Protein AF-K5WEG3-F1 (afdb_monomer)

Foldseek 3Di:
DDPQPPPPPPPCALVNLLCCLPPPQDLDDDLVPLVSLLVLLVSLLVSLLRDPPVPDDPVSVVSSLQSLLVSLLSLLDLPRPQPPPPDPDDPDDDDPPSRDAVLVSLVSCLVCLVVCLVSPLQSSLSSLVSNLSSLLSNSGGDDNLSSQQSSLNSLLCSCPVRHQDHPDPPPPSRPPDDDCVRQPVSSVNVPSNHHDDDPPPPPPPDDDD

Organism: Phanerochaete carnosa (strain HHB-10118-sp) (NCBI:txid650164)

Radius of gyration: 18.38 Å; Cα contacts (8 Å, |Δi|>4): 212; chains: 1; bounding box: 44×45×71 Å

Secondary structure (DSSP, 8-state):
-----HHHHS---HHHHHHHHHHTS-SS--TT-HHHHHHHHHHHHHHHHHS-TTTS-HHHHHHHHHHHHHHHHHHT-TTSPPTTTT----S-S-----S--HHHHHHHHHTTHHHHHHHHHHHHHHHHHHHHHHHHTT---S-HHHHHHHHHHHHHHHHHTS-S--SSTT-TTTT----HHHH-TT-TT-GGGPPP-------------

Solvent-accessible surface area (backbone atoms only — not comparable to full-atom values): 12627 Å² total; per-residue (Å²): 135,83,79,73,50,64,70,78,80,41,92,63,44,47,67,54,37,50,49,39,62,71,74,70,45,74,96,72,84,59,85,83,38,60,67,64,38,54,52,47,47,49,44,49,30,53,24,64,60,65,43,60,74,89,76,48,58,66,70,58,54,50,52,54,49,54,50,43,29,55,42,29,43,54,57,42,42,81,88,50,75,67,77,65,84,83,59,96,70,76,95,71,85,80,92,75,77,82,62,83,38,46,30,57,38,44,44,36,48,41,80,40,38,70,65,40,42,78,77,40,36,73,60,47,52,51,30,51,53,22,45,49,47,12,47,26,68,59,55,62,53,60,59,63,53,59,36,44,36,32,49,49,50,44,49,35,47,56,23,71,76,73,37,86,72,68,95,49,87,86,48,75,48,55,84,52,80,78,51,51,86,79,22,37,91,45,42,80,63,34,74,91,68,51,57,63,78,7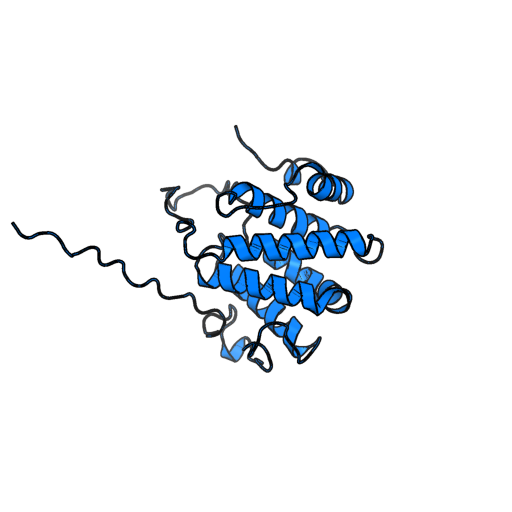4,75,77,72,85,83,82,83,83,89,86,132

Sequence (209 aa):
MCVSSVLEQGRTTPADCELLLANYIPSEFTHADQEPVEMFIATATVWLYRCDMRAASREILVDVLERMVRAADILSVESAAPADTAAGISQGGNRVEVRAGHEQWIQQLYFKDATLMEQYGALFRRLLHALEKAYKLDKLRGYQDGIRYHLHHALETSHNEYGSTCEVDGCPWIGHVKSSDDEGYWYDKCDLLSKSIRPASAADAHTEE

Mean predicted aligned error: 9.6 Å

pLDDT: mean 79.75, std 18.42, range [29.16, 97.31]

Nearest PDB structures (foldseek):
  6u1s-assembly1_A  TM=3.564E-01  e=1.211E+00  synthetic construct
  6xte-assembly1_A  TM=3.632E-01  e=3.795E+00  Homo sapiens
  6vfk-assembly1_B  TM=2.352E-01  e=1.152E+00  synthetic construct

Structure (mmCIF, N/CA/C/O backbone):
data_AF-K5WEG3-F1
#
_entry.id   AF-K5WEG3-F1
#
loop_
_atom_site.group_PDB
_atom_site.id
_atom_site.type_symbol
_atom_site.label_atom_id
_atom_site.label_alt_id
_atom_site.label_comp_id
_atom_site.label_asym_id
_atom_site.label_entity_id
_atom_site.label_seq_id
_atom_site.pdbx_PDB_ins_code
_atom_site.Cartn_x
_atom_site.Cartn_y
_atom_site.Cartn_z
_atom_site.occupancy
_atom_site.B_iso_or_equiv
_atom_site.auth_seq_id
_atom_site.auth_comp_id
_atom_site.auth_asym_id
_atom_site.auth_atom_id
_atom_site.pdbx_PDB_model_num
ATOM 1 N N . MET A 1 1 ? -11.267 24.835 -10.417 1.00 32.41 1 MET A N 1
ATOM 2 C CA . MET A 1 1 ? -11.306 25.035 -8.954 1.00 32.41 1 MET A CA 1
ATOM 3 C C . MET A 1 1 ? -10.256 24.114 -8.367 1.00 32.41 1 MET A C 1
ATOM 5 O O . MET A 1 1 ? -10.297 22.929 -8.657 1.00 32.41 1 MET A O 1
ATOM 9 N N . CYS A 1 2 ? -9.253 24.674 -7.691 1.00 29.16 2 CYS A N 1
ATOM 10 C CA . CYS A 1 2 ? -8.119 23.929 -7.151 1.00 29.16 2 CYS A CA 1
ATOM 11 C C . CYS A 1 2 ? -8.550 23.112 -5.935 1.00 29.16 2 CYS A C 1
ATOM 13 O O . CYS A 1 2 ? -8.888 23.695 -4.907 1.00 29.16 2 CYS A O 1
ATOM 15 N N . VAL A 1 3 ? -8.444 21.788 -6.013 1.00 40.25 3 VAL A N 1
ATOM 16 C CA . VAL A 1 3 ? -8.370 20.926 -4.828 1.00 40.25 3 VAL A CA 1
ATOM 17 C C . VAL A 1 3 ? -6.920 20.962 -4.334 1.00 40.25 3 VAL A C 1
ATOM 19 O O . VAL A 1 3 ? -6.211 19.963 -4.315 1.00 40.25 3 VAL A O 1
ATOM 22 N N . SER A 1 4 ? -6.426 22.155 -3.984 1.00 37.94 4 SER A N 1
ATOM 23 C CA . SER A 1 4 ? -5.247 22.244 -3.125 1.00 37.94 4 SER A CA 1
ATOM 24 C C . SER A 1 4 ? -5.685 21.744 -1.759 1.00 37.94 4 SER A C 1
ATOM 26 O O . SER A 1 4 ? -6.243 22.496 -0.969 1.00 37.94 4 SER A O 1
ATOM 28 N N . SER A 1 5 ? -5.498 20.444 -1.546 1.00 48.50 5 SER A N 1
ATOM 29 C CA . SER A 1 5 ? -5.069 19.859 -0.283 1.00 48.50 5 SER A CA 1
ATOM 30 C C . SER A 1 5 ? -5.541 20.609 0.971 1.00 48.50 5 SER A C 1
ATOM 32 O O . SER A 1 5 ? -4.770 21.274 1.666 1.00 48.50 5 SER A O 1
ATOM 34 N N . VAL A 1 6 ? -6.822 20.438 1.314 1.00 46.44 6 VAL A N 1
ATOM 35 C CA . VAL A 1 6 ? -7.315 20.708 2.679 1.00 46.44 6 VAL A CA 1
ATOM 36 C C . VAL A 1 6 ? -6.451 19.953 3.709 1.00 46.44 6 VAL A C 1
ATOM 38 O O . VAL A 1 6 ? -6.250 20.430 4.824 1.00 46.44 6 VAL A O 1
ATOM 41 N N . LEU A 1 7 ? -5.855 18.829 3.290 1.00 49.84 7 LEU A N 1
ATOM 42 C CA . LEU A 1 7 ? -4.969 17.977 4.078 1.00 49.84 7 LEU A CA 1
ATOM 43 C C . LEU A 1 7 ? -3.642 18.646 4.496 1.00 49.84 7 LEU A C 1
ATOM 45 O O . LEU A 1 7 ? -3.137 18.326 5.574 1.00 49.84 7 LEU A O 1
ATOM 49 N N . GLU A 1 8 ? -3.094 19.578 3.705 1.00 46.47 8 GLU A N 1
ATOM 50 C CA . GLU A 1 8 ? -1.796 20.224 3.989 1.00 46.47 8 GLU A CA 1
ATOM 51 C C . GLU A 1 8 ? -1.901 21.651 4.542 1.00 46.47 8 GLU A C 1
ATOM 53 O O . GLU A 1 8 ? -0.987 22.095 5.237 1.00 46.47 8 GLU A O 1
ATOM 58 N N . GLN A 1 9 ? -2.996 22.375 4.280 1.00 47.25 9 GLN A N 1
ATOM 59 C CA . GLN A 1 9 ? -3.163 23.765 4.746 1.00 47.25 9 GLN A CA 1
ATOM 60 C C . GLN A 1 9 ? -4.043 23.900 6.001 1.00 47.25 9 GLN A C 1
ATOM 62 O O . GLN A 1 9 ? -3.974 24.917 6.694 1.00 47.25 9 GLN A O 1
ATOM 67 N N . GLY A 1 10 ? -4.821 22.869 6.345 1.00 54.19 10 GLY A N 1
ATOM 68 C CA . GLY A 1 10 ? -5.528 22.749 7.620 1.00 54.19 10 GLY A CA 1
ATOM 69 C C . GLY A 1 10 ? -4.826 21.759 8.548 1.00 54.19 10 GLY A C 1
ATOM 70 O O . GLY A 1 10 ? -4.185 20.814 8.092 1.00 54.19 10 GLY A O 1
ATOM 71 N N . ARG A 1 11 ? -4.950 21.938 9.870 1.00 65.00 11 ARG A N 1
ATOM 72 C CA . ARG A 1 11 ? -4.539 20.933 10.869 1.00 65.00 11 ARG A CA 1
ATOM 73 C C . ARG A 1 11 ? -5.438 19.694 10.764 1.00 65.00 11 ARG A C 1
ATOM 75 O O . ARG A 1 11 ? -6.262 19.470 11.640 1.00 65.00 11 ARG A O 1
ATOM 82 N N . THR A 1 12 ? -5.296 18.917 9.697 1.00 75.06 12 THR A N 1
ATOM 83 C CA . THR A 1 12 ? -6.078 17.698 9.502 1.00 75.06 12 THR A CA 1
ATOM 84 C C . THR A 1 12 ? -5.597 16.658 10.505 1.00 75.06 12 THR A C 1
ATOM 86 O O . THR A 1 12 ? -4.467 16.162 10.433 1.00 75.06 12 THR A O 1
ATOM 89 N N . THR A 1 13 ? -6.431 16.381 11.493 1.00 84.88 13 THR A N 1
ATOM 90 C CA . THR A 1 13 ? -6.175 15.394 12.537 1.00 84.88 13 THR A CA 1
ATOM 91 C C . THR A 1 13 ? -6.438 13.976 12.010 1.00 84.88 13 THR A C 1
ATOM 93 O O . THR A 1 13 ? -7.069 13.807 10.962 1.00 84.88 13 THR A O 1
ATOM 96 N N . PRO A 1 14 ? -5.983 12.924 12.714 1.00 83.06 14 PRO A N 1
ATOM 97 C CA . PRO A 1 14 ? -6.384 11.555 12.392 1.00 83.06 14 PRO A CA 1
ATOM 98 C C . PRO A 1 14 ? -7.909 11.378 12.357 1.00 83.06 14 PRO A C 1
ATOM 100 O O . PRO A 1 14 ? -8.414 10.710 11.464 1.00 83.06 14 PRO A O 1
ATOM 103 N N . ALA A 1 15 ? -8.645 12.034 13.260 1.00 85.06 15 ALA A N 1
ATOM 104 C CA . ALA A 1 15 ? -10.106 11.970 13.291 1.00 85.06 15 ALA A CA 1
ATOM 105 C C . ALA A 1 15 ? -10.748 12.584 12.035 1.00 85.06 15 ALA A C 1
ATOM 107 O O . ALA A 1 15 ? -11.717 12.041 11.512 1.00 85.06 15 ALA A O 1
ATOM 108 N N . ASP A 1 16 ? -10.180 13.674 11.506 1.00 84.94 16 ASP A N 1
ATOM 109 C CA . ASP A 1 16 ? -10.657 14.274 10.254 1.00 84.94 16 ASP A CA 1
ATOM 110 C C . ASP A 1 16 ? -10.443 13.323 9.068 1.00 84.94 16 ASP A C 1
ATOM 112 O O . ASP A 1 16 ? -11.322 13.172 8.221 1.00 84.94 16 ASP A O 1
ATOM 116 N N . CYS A 1 17 ? -9.294 12.638 9.022 1.00 84.88 17 CYS A N 1
ATOM 117 C CA . CYS A 1 17 ? -9.016 11.654 7.974 1.00 84.88 17 CYS A CA 1
ATOM 118 C C . CYS A 1 17 ? -9.961 10.450 8.077 1.00 84.88 17 CYS A C 1
ATOM 120 O O . CYS A 1 17 ? -10.501 10.012 7.066 1.00 84.88 17 CYS A O 1
ATOM 122 N N . GLU A 1 18 ? -10.202 9.946 9.287 1.00 85.62 18 GLU A N 1
ATOM 123 C CA . GLU A 1 18 ? -11.153 8.858 9.534 1.00 85.62 18 GLU A CA 1
ATOM 124 C C . GLU A 1 18 ? -12.566 9.232 9.068 1.00 85.62 18 GLU A C 1
ATOM 126 O O . GLU A 1 18 ? -13.220 8.459 8.370 1.00 85.62 18 GLU A O 1
ATOM 131 N N . LEU A 1 19 ? -13.009 10.459 9.364 1.00 86.25 19 LEU A N 1
ATOM 132 C CA . LEU A 1 19 ? -14.310 10.962 8.929 1.00 86.25 19 LEU A CA 1
ATOM 133 C C . LEU A 1 19 ? -14.416 11.050 7.399 1.00 86.25 19 LEU A C 1
ATOM 135 O O . LEU A 1 19 ? -15.464 10.698 6.851 1.00 86.25 19 LEU A O 1
ATOM 139 N N . LEU A 1 20 ? -13.347 11.472 6.712 1.00 85.06 20 LEU A N 1
ATOM 140 C CA . LEU A 1 20 ? -13.278 11.482 5.246 1.00 85.06 20 LEU A CA 1
ATOM 141 C C . LEU A 1 20 ? -13.346 10.063 4.664 1.00 85.06 20 LEU A C 1
ATOM 143 O O . LEU A 1 20 ? -14.124 9.821 3.738 1.00 85.06 20 LEU A O 1
ATOM 147 N N . LEU A 1 21 ? -12.577 9.126 5.226 1.00 87.00 21 LEU A N 1
ATOM 148 C CA . LEU A 1 21 ? -12.556 7.720 4.806 1.00 87.00 21 LEU A CA 1
ATOM 149 C C . LEU A 1 21 ? -13.923 7.050 4.989 1.00 87.00 21 LEU A C 1
ATOM 151 O O . LEU A 1 21 ? -14.346 6.281 4.123 1.00 87.00 21 LEU A O 1
ATOM 155 N N . ALA A 1 22 ? -14.618 7.353 6.085 1.00 84.25 22 ALA A N 1
ATOM 156 C CA . ALA A 1 22 ? -15.906 6.752 6.411 1.00 84.25 22 ALA A CA 1
ATOM 157 C C . ALA A 1 22 ? -17.084 7.362 5.633 1.00 84.25 22 ALA A C 1
ATOM 159 O O . ALA A 1 22 ? -17.972 6.629 5.209 1.00 84.25 22 ALA A O 1
ATOM 160 N N . ASN A 1 23 ? -17.116 8.690 5.458 1.00 80.25 23 ASN A N 1
ATOM 161 C CA . ASN A 1 23 ? -18.339 9.385 5.026 1.00 80.25 23 ASN A CA 1
ATOM 162 C C . ASN A 1 23 ? -18.246 10.057 3.658 1.00 80.25 23 ASN A C 1
ATOM 164 O O . ASN A 1 23 ? -19.279 10.339 3.054 1.00 80.25 23 ASN A O 1
ATOM 168 N N . TYR A 1 24 ? -17.040 10.388 3.197 1.00 75.06 24 TYR A N 1
ATOM 169 C CA . TYR A 1 24 ? -16.874 11.217 2.004 1.00 75.06 24 TYR A CA 1
ATOM 170 C C . TYR A 1 24 ? -16.394 10.417 0.799 1.00 75.06 24 TYR A C 1
ATOM 172 O O . TYR A 1 24 ? -16.804 10.679 -0.330 1.00 75.06 24 TYR A O 1
ATOM 180 N N . ILE A 1 25 ? -15.528 9.436 1.035 1.00 78.38 25 ILE A N 1
ATOM 181 C CA . ILE A 1 25 ? -14.925 8.663 -0.041 1.00 78.38 25 ILE A CA 1
ATOM 182 C C . ILE A 1 25 ? -15.774 7.413 -0.300 1.00 78.38 25 ILE A C 1
ATOM 184 O O . ILE A 1 25 ? -16.064 6.693 0.662 1.00 78.38 25 ILE A O 1
ATOM 188 N N . PRO A 1 26 ? -16.165 7.132 -1.562 1.00 77.12 26 PRO A N 1
ATOM 189 C CA . PRO A 1 26 ? -17.004 5.988 -1.899 1.00 77.12 26 PRO A CA 1
ATOM 190 C C . PRO A 1 26 ? -16.506 4.672 -1.289 1.00 77.12 26 PRO A C 1
ATOM 192 O O . PRO A 1 26 ? -15.301 4.418 -1.182 1.00 77.12 26 PRO A O 1
ATOM 195 N N . SER A 1 27 ? -17.446 3.822 -0.878 1.00 76.25 27 SER A N 1
ATOM 196 C CA . SER A 1 27 ? -17.151 2.461 -0.412 1.00 76.25 27 SER A CA 1
ATOM 197 C C . SER A 1 27 ? -16.736 1.536 -1.558 1.00 76.25 27 SER A C 1
ATOM 199 O O . SER A 1 27 ? -16.003 0.570 -1.342 1.00 76.25 27 SER A O 1
ATOM 201 N N . GLU A 1 28 ? -17.191 1.850 -2.771 1.00 81.81 28 GLU A N 1
ATOM 202 C CA . GLU A 1 28 ? -16.935 1.107 -3.999 1.00 81.81 28 GLU A CA 1
ATOM 203 C C . GLU A 1 28 ? -16.274 2.016 -5.033 1.00 81.81 28 GLU A C 1
ATOM 205 O O . GLU A 1 28 ? -16.664 3.171 -5.206 1.00 81.81 28 GLU A O 1
ATOM 210 N N . PHE A 1 29 ? -15.273 1.472 -5.718 1.00 81.25 29 PHE A N 1
ATOM 211 C CA . PHE A 1 29 ? -14.543 2.142 -6.783 1.00 81.25 29 PHE A CA 1
ATOM 212 C C . PHE A 1 29 ? -14.762 1.377 -8.086 1.00 81.25 29 PHE A C 1
ATOM 214 O O . PHE A 1 29 ? -14.737 0.144 -8.107 1.00 81.25 29 PHE A O 1
ATOM 221 N N . THR A 1 30 ? -14.936 2.104 -9.180 1.00 79.81 30 THR A N 1
ATOM 222 C CA . THR A 1 30 ? -14.959 1.566 -10.539 1.00 79.81 30 THR A CA 1
ATOM 223 C C . THR A 1 30 ? -13.662 1.914 -11.270 1.00 79.81 30 THR A C 1
ATOM 225 O O . THR A 1 30 ? -12.891 2.774 -10.846 1.00 79.81 30 THR A O 1
ATOM 228 N N . HIS A 1 31 ? -13.414 1.283 -12.420 1.00 69.94 31 HIS A N 1
ATOM 229 C CA . HIS A 1 31 ? -12.231 1.577 -13.241 1.00 69.94 31 HIS A CA 1
ATOM 230 C C . HIS A 1 31 ? -12.187 3.015 -13.796 1.00 69.94 31 HIS A C 1
ATOM 232 O O . HIS A 1 31 ? -11.142 3.437 -14.286 1.00 69.94 31 HIS A O 1
ATOM 238 N N . ALA A 1 32 ? -13.293 3.767 -13.733 1.00 68.25 32 ALA A N 1
ATOM 239 C CA . ALA A 1 32 ? -13.346 5.169 -14.145 1.00 68.25 32 ALA A CA 1
ATOM 240 C C . ALA A 1 32 ? -12.919 6.149 -13.029 1.00 68.25 32 ALA A C 1
ATOM 242 O O . ALA A 1 32 ? -12.693 7.327 -13.304 1.00 68.25 32 ALA A O 1
ATOM 243 N N . ASP A 1 33 ? -12.763 5.675 -11.789 1.00 76.12 33 ASP A N 1
ATOM 244 C CA . ASP A 1 33 ? -12.630 6.514 -10.594 1.00 76.12 33 ASP A CA 1
ATOM 245 C C . ASP A 1 33 ? -11.170 6.786 -10.197 1.00 76.12 33 ASP A C 1
ATOM 247 O O . ASP A 1 33 ? -10.808 6.666 -9.028 1.00 76.12 33 ASP A O 1
ATOM 251 N N . GLN A 1 34 ? -10.307 7.174 -11.144 1.00 81.62 34 GLN A N 1
ATOM 252 C CA . GLN A 1 34 ? -8.879 7.380 -10.849 1.00 81.62 34 GLN A CA 1
ATOM 253 C C . GLN A 1 34 ? -8.639 8.431 -9.748 1.00 81.62 34 GLN A C 1
ATOM 255 O O . GLN A 1 34 ? -7.899 8.170 -8.806 1.00 81.62 34 GLN A O 1
ATOM 260 N N . GLU A 1 35 ? -9.258 9.611 -9.838 1.00 83.38 35 GLU A N 1
ATOM 261 C CA . GLU A 1 35 ? -9.075 10.679 -8.842 1.00 83.38 35 GLU A CA 1
ATOM 262 C C . GLU A 1 35 ? -9.636 10.299 -7.454 1.00 83.38 35 GLU A C 1
ATOM 264 O O . GLU A 1 35 ? -8.906 10.447 -6.471 1.00 83.38 35 GLU A O 1
ATOM 269 N N . PRO A 1 36 ? -10.859 9.740 -7.326 1.00 85.38 36 PRO A N 1
ATOM 270 C CA . PRO A 1 36 ? -11.344 9.207 -6.051 1.00 85.38 36 PRO A CA 1
ATOM 271 C C . PRO A 1 36 ? -10.456 8.109 -5.451 1.00 85.38 36 PRO A C 1
ATOM 273 O O . PRO A 1 36 ? -10.251 8.100 -4.237 1.00 85.38 36 PRO A O 1
ATOM 276 N N . VAL A 1 3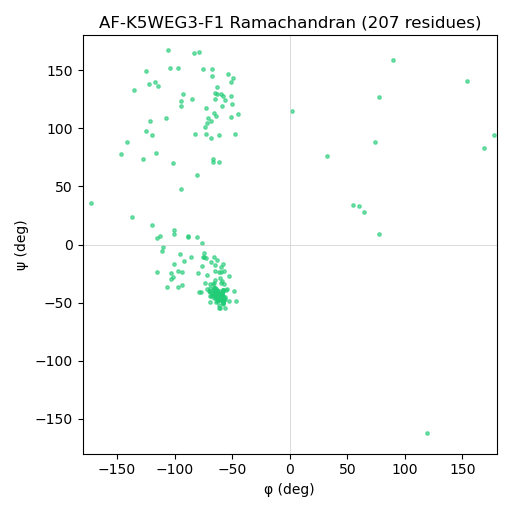7 ? -9.912 7.209 -6.277 1.00 88.31 37 VAL A N 1
ATOM 277 C CA . VAL A 1 37 ? -8.981 6.149 -5.850 1.00 88.31 37 VAL A CA 1
ATOM 278 C C . VAL A 1 37 ? -7.677 6.743 -5.316 1.00 88.31 37 VAL A C 1
ATOM 280 O O . VAL A 1 37 ? -7.247 6.393 -4.215 1.00 88.31 37 VAL A O 1
ATOM 283 N N . GLU A 1 38 ? -7.065 7.669 -6.057 1.00 88.94 38 GLU A N 1
ATOM 284 C CA . GLU A 1 38 ? -5.831 8.352 -5.646 1.00 88.94 38 GLU A CA 1
ATOM 285 C C . GLU A 1 38 ? -6.052 9.147 -4.344 1.00 88.94 38 GLU A C 1
ATOM 287 O O . GLU A 1 38 ? -5.259 9.047 -3.405 1.00 88.94 38 GLU A O 1
ATOM 292 N N . MET A 1 39 ? -7.174 9.867 -4.233 1.00 87.56 39 MET A N 1
ATOM 293 C CA . MET A 1 39 ? -7.546 10.602 -3.020 1.00 87.56 39 MET A CA 1
ATOM 294 C C . MET A 1 39 ? -7.789 9.668 -1.827 1.00 87.56 39 MET A C 1
ATOM 296 O O . MET A 1 39 ? -7.397 10.000 -0.703 1.00 87.56 39 MET A O 1
ATOM 300 N N . PHE A 1 40 ? -8.405 8.502 -2.053 1.00 91.19 40 PHE A N 1
ATOM 301 C CA . PHE A 1 40 ? -8.605 7.495 -1.014 1.00 91.19 40 PHE A CA 1
ATOM 302 C C . PHE A 1 40 ? -7.286 6.991 -0.455 1.00 91.19 40 PHE A C 1
ATOM 304 O O . PHE A 1 40 ? -7.070 7.073 0.754 1.00 91.19 40 PHE A O 1
ATOM 311 N N . ILE A 1 41 ? -6.404 6.506 -1.331 1.00 91.75 41 ILE A N 1
ATOM 312 C CA . ILE A 1 41 ? -5.113 5.951 -0.923 1.00 91.75 41 ILE A CA 1
ATOM 313 C C . ILE A 1 41 ? -4.309 7.023 -0.187 1.00 91.75 41 ILE A C 1
ATOM 315 O O . ILE A 1 41 ? -3.846 6.756 0.918 1.00 91.75 41 ILE A O 1
ATOM 319 N N . ALA A 1 42 ? -4.237 8.248 -0.718 1.00 90.44 42 ALA A N 1
ATOM 320 C CA . ALA A 1 42 ? -3.540 9.356 -0.063 1.00 90.44 42 ALA A CA 1
ATOM 321 C C . ALA A 1 42 ? -4.084 9.657 1.345 1.00 90.44 42 ALA A C 1
ATOM 323 O O . ALA A 1 42 ? -3.322 9.834 2.297 1.00 90.44 42 ALA A O 1
ATOM 324 N N . THR A 1 43 ? -5.410 9.710 1.496 1.00 90.38 43 THR A N 1
ATOM 325 C CA . THR A 1 43 ? -6.047 9.982 2.795 1.00 90.38 43 THR A CA 1
ATOM 326 C C . THR A 1 43 ? -5.797 8.835 3.774 1.00 90.38 43 THR A C 1
ATOM 328 O O . THR A 1 43 ? -5.482 9.071 4.942 1.00 90.38 43 THR A O 1
ATOM 331 N N . ALA A 1 44 ? -5.886 7.593 3.294 1.00 92.94 44 ALA A N 1
ATOM 332 C CA . ALA A 1 44 ? -5.668 6.398 4.093 1.00 92.94 44 ALA A CA 1
ATOM 333 C C . ALA A 1 44 ? -4.213 6.273 4.562 1.00 92.94 44 ALA A C 1
ATOM 335 O O . ALA A 1 44 ? -3.988 6.002 5.741 1.00 92.94 44 ALA A O 1
ATOM 336 N N . THR A 1 45 ? -3.219 6.536 3.705 1.00 92.56 45 THR A N 1
ATOM 337 C CA . THR A 1 45 ? -1.806 6.491 4.121 1.00 92.56 45 THR A CA 1
ATOM 338 C C . THR A 1 45 ? -1.478 7.577 5.140 1.00 92.56 45 THR A C 1
ATOM 340 O O . THR A 1 45 ? -0.789 7.302 6.123 1.00 92.56 45 THR A O 1
ATOM 343 N N . VAL A 1 46 ? -2.029 8.787 4.980 1.00 90.38 46 VAL A N 1
ATOM 344 C CA . VAL A 1 46 ? -1.876 9.866 5.971 1.00 90.38 46 VAL A CA 1
ATOM 345 C C . VAL A 1 46 ? -2.515 9.478 7.304 1.00 90.38 46 VAL A C 1
ATOM 347 O O . VAL A 1 46 ? -1.904 9.689 8.357 1.00 90.38 46 VAL A O 1
ATOM 350 N N . TRP A 1 47 ? -3.716 8.895 7.278 1.00 92.69 47 TRP A N 1
ATOM 351 C CA . TRP A 1 47 ? -4.387 8.412 8.482 1.00 92.69 47 TRP A CA 1
ATOM 352 C C . TRP A 1 47 ? -3.579 7.314 9.176 1.00 92.69 47 TRP A C 1
ATOM 354 O O . TRP A 1 47 ? -3.251 7.472 10.349 1.00 92.69 47 TRP A O 1
ATOM 364 N N . LEU A 1 48 ? -3.165 6.266 8.457 1.00 92.56 48 LEU A N 1
ATOM 365 C CA . LEU A 1 48 ? -2.344 5.172 8.993 1.00 92.56 48 LEU A CA 1
ATOM 366 C C . LEU A 1 48 ? -1.017 5.676 9.572 1.00 92.56 48 LEU A C 1
ATOM 368 O O . LEU A 1 48 ? -0.577 5.223 10.630 1.00 92.56 48 LEU A O 1
ATOM 372 N N . TYR A 1 49 ? -0.389 6.656 8.919 1.00 90.06 49 TYR A N 1
ATOM 373 C CA . TYR A 1 49 ? 0.852 7.249 9.401 1.00 90.06 49 TYR A CA 1
ATOM 374 C C . TYR A 1 49 ? 0.666 8.000 10.731 1.00 90.06 49 TYR A C 1
ATOM 376 O O . TYR A 1 49 ? 1.521 7.916 11.622 1.00 90.06 49 TYR A O 1
ATOM 384 N N . ARG A 1 50 ? -0.450 8.727 10.878 1.00 89.31 50 ARG A N 1
ATOM 385 C CA . ARG A 1 50 ? -0.712 9.605 12.031 1.00 89.31 50 ARG A CA 1
ATOM 386 C C . ARG A 1 50 ? -1.502 8.947 13.164 1.00 89.31 50 ARG A C 1
ATOM 388 O O . ARG A 1 50 ? -1.429 9.440 14.287 1.00 89.31 50 ARG A O 1
ATOM 395 N N . CYS A 1 51 ? -2.281 7.905 12.892 1.00 88.62 51 CYS A N 1
ATOM 396 C CA . CYS A 1 51 ? -3.097 7.243 13.903 1.00 88.62 51 CYS A CA 1
ATOM 397 C C . CYS A 1 51 ? -2.240 6.358 14.821 1.00 88.62 51 CYS A C 1
ATOM 399 O O . CYS A 1 51 ? -1.204 5.814 14.424 1.00 88.62 51 CYS A O 1
ATOM 401 N N . ASP A 1 52 ? -2.689 6.200 16.066 1.00 89.25 52 ASP A N 1
ATOM 402 C CA . ASP A 1 52 ? -2.201 5.127 16.923 1.00 89.25 52 ASP A CA 1
ATOM 403 C C . ASP A 1 52 ? -2.967 3.846 16.576 1.00 89.25 52 ASP A C 1
ATOM 405 O O . ASP A 1 52 ? -4.065 3.599 17.078 1.00 89.25 52 ASP A O 1
ATOM 409 N N . MET A 1 53 ? -2.385 3.029 15.696 1.00 88.19 53 MET A N 1
ATOM 410 C CA . MET A 1 53 ? -2.991 1.774 15.241 1.00 88.19 53 MET A CA 1
ATOM 411 C C . MET A 1 53 ? -3.263 0.776 16.376 1.00 88.19 53 MET A C 1
ATOM 413 O O . MET A 1 53 ? -4.068 -0.130 16.195 1.00 88.19 53 MET A O 1
ATOM 417 N N . ARG A 1 54 ? -2.618 0.919 17.544 1.00 87.00 54 ARG A N 1
ATOM 418 C CA . ARG A 1 54 ? -2.885 0.055 18.708 1.00 87.00 54 ARG A CA 1
ATOM 419 C C . ARG A 1 54 ? -4.138 0.481 19.471 1.00 87.00 54 ARG A C 1
ATOM 421 O O . ARG A 1 54 ? -4.726 -0.341 20.168 1.00 87.00 54 ARG A O 1
ATOM 428 N N . ALA A 1 55 ? -4.522 1.752 19.359 1.00 87.25 55 ALA A N 1
ATOM 429 C CA . ALA A 1 55 ? -5.712 2.315 19.989 1.00 87.25 55 ALA A CA 1
ATOM 430 C C . ALA A 1 55 ? -6.924 2.370 19.042 1.00 87.25 55 ALA A C 1
ATOM 432 O O . ALA A 1 55 ? -8.061 2.430 19.510 1.00 87.25 55 ALA A O 1
ATOM 433 N N . ALA A 1 56 ? -6.698 2.364 17.725 1.00 88.19 56 ALA A N 1
ATOM 434 C CA . ALA A 1 56 ? -7.760 2.350 16.725 1.00 88.19 56 ALA A CA 1
ATOM 435 C C . ALA A 1 56 ? -8.550 1.027 16.735 1.00 88.19 56 ALA A C 1
ATOM 437 O O . ALA A 1 56 ? -8.023 -0.039 17.060 1.00 88.19 56 ALA A O 1
ATOM 438 N N . SER A 1 57 ? -9.828 1.086 16.345 1.00 89.88 57 SER A N 1
ATOM 439 C CA . SER A 1 57 ? -10.645 -0.123 16.202 1.00 89.88 57 SER A CA 1
ATOM 440 C C . SER A 1 57 ? -10.072 -1.027 15.111 1.00 89.88 57 SER A C 1
ATOM 442 O O . SER A 1 57 ? -9.860 -0.593 13.976 1.00 89.88 57 SER A O 1
ATOM 444 N N . ARG A 1 58 ? -9.886 -2.310 15.440 1.00 92.19 58 ARG A N 1
ATOM 445 C CA . ARG A 1 58 ? -9.434 -3.333 14.489 1.00 92.19 58 ARG A CA 1
ATOM 446 C C . ARG A 1 58 ? -10.339 -3.409 13.260 1.00 92.19 58 ARG A C 1
ATOM 448 O O . ARG A 1 58 ? -9.839 -3.576 12.156 1.00 92.19 58 ARG A O 1
ATOM 455 N N . GLU A 1 59 ? -11.651 -3.280 13.448 1.00 92.69 59 GLU A N 1
ATOM 456 C CA . GLU A 1 59 ? -12.629 -3.328 12.354 1.00 92.69 59 GLU A CA 1
ATOM 457 C C . GLU A 1 59 ? -12.403 -2.190 11.351 1.00 92.69 59 GLU A C 1
ATOM 459 O O . GLU A 1 59 ? -12.410 -2.428 10.147 1.00 92.69 59 GLU A O 1
ATOM 464 N N . ILE A 1 60 ? -12.109 -0.981 11.841 1.00 90.31 60 ILE A N 1
ATOM 465 C CA . ILE A 1 60 ? -11.841 0.191 10.996 1.00 90.31 60 ILE A CA 1
ATOM 466 C C . ILE A 1 60 ? -10.523 0.014 10.237 1.00 90.31 60 ILE A C 1
ATOM 468 O O . ILE A 1 60 ? -10.464 0.274 9.039 1.00 90.31 60 ILE A O 1
ATOM 472 N N . LEU A 1 61 ? -9.467 -0.461 10.906 1.00 93.44 61 LEU A N 1
ATOM 473 C CA . LEU A 1 61 ? -8.177 -0.714 10.255 1.00 93.44 61 LEU A CA 1
ATOM 474 C C . LEU A 1 61 ? -8.288 -1.766 9.147 1.00 93.44 61 LEU A C 1
ATOM 476 O O . LEU A 1 61 ? -7.744 -1.567 8.062 1.00 93.44 61 LEU A O 1
ATOM 480 N N . VAL A 1 62 ? -9.008 -2.862 9.406 1.00 95.19 62 VAL A N 1
ATOM 481 C CA . VAL A 1 62 ? -9.253 -3.907 8.404 1.00 95.19 62 VAL A CA 1
ATOM 482 C C . VAL A 1 62 ? -10.046 -3.350 7.222 1.00 95.19 62 VAL A C 1
ATOM 484 O O . VAL A 1 62 ? -9.607 -3.539 6.090 1.00 95.19 62 VAL A O 1
ATOM 487 N N . ASP A 1 63 ? -11.140 -2.617 7.461 1.00 93.44 63 ASP A N 1
ATOM 488 C CA . ASP A 1 63 ? -11.934 -2.009 6.381 1.00 93.44 63 ASP A CA 1
ATOM 489 C C . ASP A 1 63 ? -11.087 -1.072 5.509 1.00 93.44 63 ASP A C 1
ATOM 491 O O . ASP A 1 63 ? -11.074 -1.193 4.281 1.00 93.44 63 ASP A O 1
ATOM 495 N N . VAL A 1 64 ? -10.309 -0.182 6.135 1.00 94.00 64 VAL A N 1
ATOM 496 C CA . VAL A 1 64 ? -9.437 0.752 5.413 1.00 94.00 64 VAL A CA 1
ATOM 497 C C . VAL A 1 64 ? -8.401 -0.002 4.579 1.00 94.00 64 VAL A C 1
ATOM 499 O O . VAL A 1 64 ? -8.256 0.294 3.392 1.00 94.00 64 VAL A O 1
ATOM 502 N N . LEU A 1 65 ? -7.716 -0.999 5.147 1.00 95.56 65 LEU A N 1
ATOM 503 C CA . LEU A 1 65 ? -6.715 -1.783 4.416 1.00 95.56 65 LEU A CA 1
ATOM 504 C C . LEU A 1 65 ? -7.332 -2.571 3.256 1.00 95.56 65 LEU A C 1
ATOM 506 O O . LEU A 1 65 ? -6.788 -2.562 2.154 1.00 95.56 65 LEU A O 1
ATOM 510 N N . GLU A 1 66 ? -8.481 -3.213 3.454 1.00 95.56 66 GLU A N 1
ATOM 511 C CA . GLU A 1 66 ? -9.170 -3.937 2.383 1.00 95.56 66 GLU A CA 1
ATOM 512 C C . GLU A 1 66 ? -9.609 -3.011 1.246 1.00 95.56 66 GLU A C 1
ATOM 514 O O . GLU A 1 66 ? -9.473 -3.355 0.067 1.00 95.56 66 GLU A O 1
ATOM 519 N N . ARG A 1 67 ? -10.106 -1.816 1.580 1.00 94.56 67 ARG A N 1
ATOM 520 C CA . ARG A 1 67 ? -10.439 -0.787 0.589 1.00 94.56 67 ARG A CA 1
ATOM 521 C C . ARG A 1 67 ? -9.195 -0.292 -0.142 1.00 94.56 67 ARG A C 1
ATOM 523 O O . ARG A 1 67 ? -9.264 -0.091 -1.352 1.00 94.56 67 ARG A O 1
ATOM 530 N N . MET A 1 68 ? -8.058 -0.156 0.545 1.00 95.19 68 MET A N 1
ATOM 531 C CA . MET A 1 68 ? -6.789 0.221 -0.086 1.00 95.19 68 MET A CA 1
ATOM 532 C C . MET A 1 68 ? -6.310 -0.847 -1.068 1.00 95.19 68 MET A C 1
ATOM 534 O O . MET A 1 68 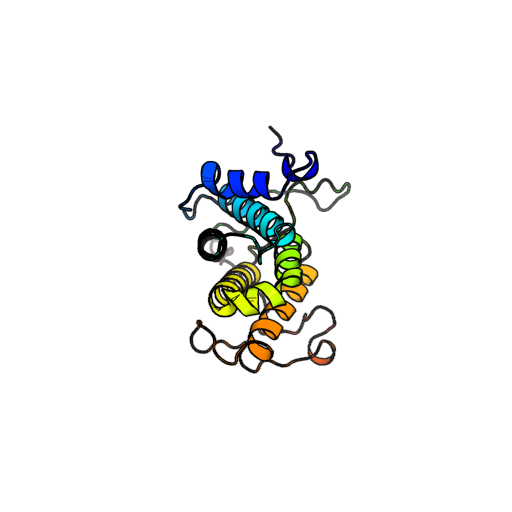? -5.870 -0.494 -2.159 1.00 95.19 68 MET A O 1
ATOM 538 N N . VAL A 1 69 ? -6.439 -2.135 -0.724 1.00 95.56 69 VAL A N 1
ATOM 539 C CA . VAL A 1 69 ? -6.126 -3.246 -1.642 1.00 95.56 69 VAL A CA 1
ATOM 540 C C . VAL A 1 69 ? -6.972 -3.132 -2.909 1.00 95.56 69 VAL A C 1
ATOM 542 O O . VAL A 1 69 ? -6.420 -3.094 -4.004 1.00 95.56 69 VAL A O 1
ATOM 545 N N . ARG A 1 70 ? -8.299 -2.979 -2.772 1.00 93.69 70 ARG A N 1
ATOM 546 C CA . ARG A 1 70 ? -9.207 -2.823 -3.925 1.00 93.69 70 ARG A CA 1
ATOM 547 C C . ARG A 1 70 ? -8.855 -1.603 -4.783 1.00 93.69 70 ARG A C 1
ATOM 549 O O . ARG A 1 70 ? -8.849 -1.690 -6.007 1.00 93.69 70 ARG A O 1
ATOM 556 N N . ALA A 1 71 ? -8.547 -0.478 -4.144 1.00 92.06 71 ALA A N 1
ATOM 557 C CA . ALA A 1 71 ? -8.149 0.755 -4.814 1.00 92.06 71 ALA A CA 1
ATOM 558 C C . ALA A 1 71 ? -6.831 0.580 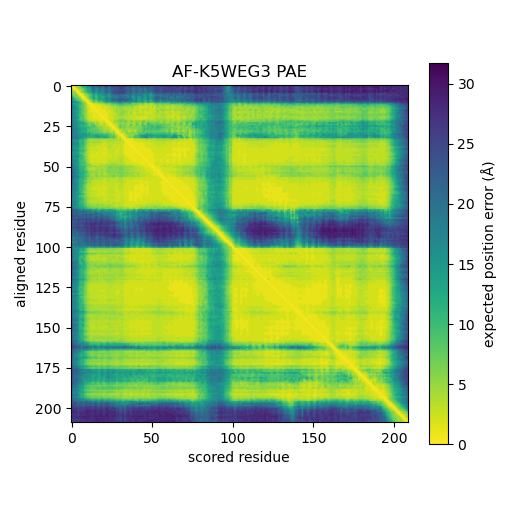-5.602 1.00 92.06 71 ALA A C 1
ATOM 560 O O . ALA A 1 71 ? -6.743 0.972 -6.765 1.00 92.06 71 ALA A O 1
ATOM 561 N N . ALA A 1 72 ? -5.826 -0.068 -5.006 1.00 93.31 72 ALA A N 1
ATOM 562 C CA . ALA A 1 72 ? -4.549 -0.358 -5.658 1.00 93.31 72 ALA A CA 1
ATOM 563 C C . ALA A 1 72 ? -4.677 -1.401 -6.787 1.00 93.31 72 ALA A C 1
ATOM 565 O O . ALA A 1 72 ? -4.004 -1.285 -7.815 1.00 93.31 72 ALA A O 1
ATOM 566 N N . ASP A 1 73 ? -5.572 -2.381 -6.647 1.00 92.44 73 ASP A N 1
ATOM 567 C CA . ASP A 1 73 ? -5.888 -3.336 -7.715 1.00 92.44 73 ASP A CA 1
ATOM 568 C C . ASP A 1 73 ? -6.502 -2.627 -8.932 1.00 92.44 73 ASP A C 1
ATOM 570 O O . ASP A 1 73 ? -6.127 -2.923 -10.065 1.00 92.44 73 ASP A O 1
ATOM 574 N N . ILE A 1 74 ? -7.377 -1.634 -8.724 1.00 90.38 74 ILE A N 1
ATOM 575 C CA . ILE A 1 74 ? -7.938 -0.819 -9.817 1.00 90.38 74 ILE A CA 1
ATOM 576 C C . ILE A 1 74 ? -6.846 -0.028 -10.542 1.00 90.38 74 ILE A C 1
ATOM 578 O O . ILE A 1 74 ? -6.849 0.014 -11.775 1.00 90.38 74 ILE A O 1
ATOM 582 N N . LEU A 1 75 ? -5.886 0.545 -9.805 1.00 87.56 75 LEU A N 1
ATOM 583 C CA . LEU A 1 75 ? -4.719 1.201 -10.407 1.00 87.56 75 LEU A CA 1
ATOM 584 C C . LEU A 1 75 ? -3.865 0.231 -11.230 1.00 87.56 75 LEU A C 1
ATOM 586 O O . LEU A 1 75 ? -3.168 0.667 -12.139 1.00 87.56 75 LEU A O 1
ATOM 590 N N . SER A 1 76 ? -3.932 -1.067 -10.941 1.00 87.06 76 SER A N 1
ATOM 591 C CA . SER A 1 76 ? -3.145 -2.116 -11.596 1.00 87.06 76 SER A CA 1
ATOM 592 C C . SER A 1 76 ? -3.800 -2.705 -12.848 1.00 87.06 76 SER A C 1
ATOM 594 O O . SER A 1 76 ? -3.294 -3.683 -13.396 1.00 87.06 76 SER A O 1
ATOM 596 N N . VAL A 1 77 ? -4.924 -2.159 -13.316 1.00 84.31 77 VAL A N 1
ATOM 597 C CA . VAL A 1 77 ? -5.601 -2.660 -14.520 1.00 84.31 77 VAL A CA 1
ATOM 598 C C . VAL A 1 77 ? -4.996 -2.045 -15.785 1.00 84.31 77 VAL A C 1
ATOM 600 O O . VAL A 1 77 ? -4.953 -0.824 -15.948 1.00 84.31 77 VAL A O 1
ATOM 603 N N . GLU A 1 78 ? -4.572 -2.899 -16.722 1.00 67.06 78 GLU A N 1
ATOM 604 C CA . GLU A 1 78 ? -3.910 -2.500 -17.977 1.00 67.06 78 GLU A CA 1
ATOM 605 C C . GLU A 1 78 ? -4.762 -1.585 -18.870 1.00 67.06 78 GLU A C 1
ATOM 607 O O . GLU A 1 78 ? -4.219 -0.706 -19.538 1.00 67.06 78 GLU A O 1
ATOM 612 N N . SER A 1 79 ? -6.090 -1.755 -18.871 1.00 62.81 79 SER A N 1
ATOM 613 C CA . SER A 1 79 ? -7.011 -0.973 -19.711 1.00 62.81 79 SER A CA 1
ATOM 614 C C . SER A 1 79 ? -7.188 0.475 -19.257 1.00 62.81 79 SER A C 1
ATOM 616 O O . SER A 1 79 ? -7.767 1.276 -19.992 1.00 62.81 79 SER A O 1
ATOM 618 N N . ALA A 1 80 ? -6.718 0.836 -18.059 1.00 58.03 80 ALA A N 1
ATOM 619 C CA . ALA A 1 80 ? -6.650 2.234 -17.668 1.00 58.03 80 ALA A CA 1
ATOM 620 C C . ALA A 1 80 ? -5.672 2.949 -18.613 1.00 58.03 80 ALA A C 1
ATOM 622 O O . ALA A 1 80 ? -4.587 2.434 -18.891 1.00 58.03 80 ALA A O 1
ATOM 623 N N . ALA A 1 81 ? -6.017 4.135 -19.117 1.00 56.25 81 ALA A N 1
ATOM 624 C CA . ALA A 1 81 ? -5.102 4.901 -19.961 1.00 56.25 81 ALA A CA 1
ATOM 625 C C . ALA A 1 81 ? -3.744 5.102 -19.244 1.00 56.25 81 ALA A C 1
ATOM 627 O O . ALA A 1 81 ? -3.701 5.180 -18.008 1.00 56.25 81 ALA A O 1
ATOM 628 N N . PRO A 1 82 ? -2.608 5.138 -19.967 1.00 55.75 82 PRO A N 1
ATOM 629 C CA . PRO A 1 82 ? -1.340 5.567 -19.392 1.00 55.75 82 PRO A CA 1
ATOM 630 C C . PRO A 1 82 ? -1.530 6.908 -18.688 1.00 55.75 82 PRO A C 1
ATOM 632 O O . PRO A 1 82 ? -2.236 7.789 -19.194 1.00 55.75 82 PRO A O 1
ATOM 635 N N . ALA A 1 83 ? -0.898 7.052 -17.526 1.00 57.75 83 ALA A N 1
ATOM 636 C CA . ALA A 1 83 ? -1.058 8.210 -16.658 1.00 57.75 83 ALA A CA 1
ATOM 637 C C . ALA A 1 83 ? -0.707 9.551 -17.349 1.00 57.75 83 ALA A C 1
ATOM 639 O O . ALA A 1 83 ? -1.139 10.598 -16.858 1.00 57.75 83 ALA A O 1
ATOM 640 N N . ASP A 1 84 ? 0.000 9.488 -18.486 1.00 48.91 84 ASP A N 1
ATOM 641 C CA . ASP A 1 84 ? 0.581 10.601 -19.246 1.00 48.91 84 ASP A CA 1
ATOM 642 C C . ASP A 1 84 ? -0.265 11.133 -20.410 1.00 48.91 84 ASP A C 1
ATOM 644 O O . ASP A 1 84 ? 0.052 12.178 -20.975 1.00 48.91 84 ASP A O 1
ATOM 648 N N . THR A 1 85 ? -1.372 10.486 -20.779 1.00 45.97 85 THR A N 1
ATOM 649 C CA . THR A 1 85 ? -2.118 10.918 -21.982 1.00 45.97 85 THR A CA 1
ATOM 650 C C . THR A 1 85 ? -2.936 12.208 -21.795 1.00 45.97 85 THR A C 1
ATOM 652 O O . THR A 1 85 ? -3.469 12.733 -22.767 1.00 45.97 85 THR A O 1
ATOM 655 N N . ALA A 1 86 ? -3.040 12.745 -20.573 1.00 42.44 86 ALA A N 1
ATOM 656 C CA . ALA A 1 86 ? -3.892 13.903 -20.269 1.00 42.44 86 ALA A CA 1
ATOM 657 C C . ALA A 1 86 ? -3.140 15.204 -19.924 1.00 42.44 86 ALA A C 1
ATOM 659 O O . ALA A 1 86 ? -3.784 16.238 -19.754 1.00 42.44 86 ALA A O 1
ATOM 660 N N . ALA A 1 87 ? -1.808 15.199 -19.810 1.00 43.25 87 ALA A N 1
ATOM 661 C CA . ALA A 1 87 ? -1.070 16.395 -19.403 1.00 43.25 87 ALA A CA 1
ATOM 662 C C . ALA A 1 87 ? 0.246 16.541 -20.172 1.00 43.25 87 ALA A C 1
ATOM 664 O O . ALA A 1 87 ? 1.307 16.136 -19.711 1.00 43.25 87 ALA A O 1
ATOM 665 N N . GLY A 1 88 ? 0.179 17.198 -21.331 1.00 39.19 88 GLY A N 1
ATOM 666 C CA . GLY A 1 88 ? 1.345 17.800 -21.976 1.00 39.19 88 GLY A CA 1
ATOM 667 C C . GLY A 1 88 ? 1.893 18.958 -21.138 1.00 39.19 88 GLY A C 1
ATOM 668 O O . GLY A 1 88 ? 1.693 20.119 -21.485 1.00 39.19 88 GLY A O 1
ATOM 669 N N . ILE A 1 89 ? 2.550 18.655 -20.016 1.00 42.22 89 ILE A N 1
ATOM 670 C CA . ILE A 1 89 ? 3.160 19.655 -19.135 1.00 42.22 89 ILE A CA 1
ATOM 671 C C . ILE A 1 89 ? 4.664 19.396 -19.057 1.00 42.22 89 ILE A C 1
ATOM 673 O O . ILE A 1 89 ? 5.160 18.583 -18.287 1.00 42.22 89 ILE A O 1
ATOM 677 N N . SER A 1 90 ? 5.349 20.123 -19.939 1.00 35.69 90 SER A N 1
ATOM 678 C CA . SER A 1 9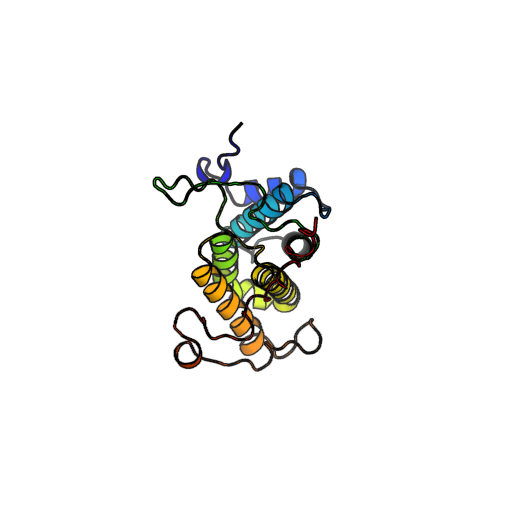0 ? 6.703 20.668 -19.840 1.00 35.69 90 SER A CA 1
ATOM 679 C C . SER A 1 90 ? 7.485 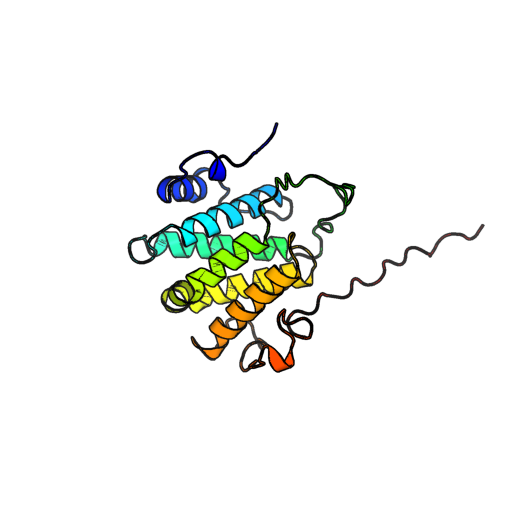20.346 -18.558 1.00 35.69 90 SER A C 1
ATOM 681 O O . SER A 1 90 ? 7.213 20.894 -17.490 1.00 35.69 90 SER A O 1
ATOM 683 N N . GLN A 1 91 ? 8.573 19.588 -18.715 1.00 41.75 91 GLN A N 1
ATOM 684 C CA . GLN A 1 91 ? 9.730 19.641 -17.823 1.00 41.75 91 GLN A CA 1
ATOM 685 C C . GLN A 1 91 ? 10.338 21.052 -17.873 1.00 41.75 91 GLN A C 1
ATOM 687 O O . GLN A 1 91 ? 11.130 21.367 -18.758 1.00 41.75 91 GLN A O 1
ATOM 692 N N . GLY A 1 92 ? 9.960 21.937 -16.952 1.00 38.25 92 GLY A N 1
ATOM 693 C CA . GLY A 1 92 ? 10.579 23.258 -16.896 1.00 38.25 92 GLY A CA 1
ATOM 694 C C . GLY A 1 92 ? 10.009 24.178 -15.830 1.00 38.25 92 GLY A C 1
ATOM 695 O O . GLY A 1 92 ? 9.082 24.922 -16.109 1.00 38.25 92 GLY A O 1
ATOM 696 N N . GLY A 1 93 ? 10.643 24.182 -14.655 1.00 43.88 93 GLY A N 1
ATOM 697 C CA . GLY A 1 93 ? 10.649 25.320 -13.732 1.00 43.88 93 GLY A CA 1
ATOM 698 C C . GLY A 1 93 ? 9.383 25.534 -12.893 1.00 43.88 93 GLY A C 1
ATOM 699 O O . GLY A 1 93 ? 8.289 25.703 -13.407 1.00 43.88 93 GLY A O 1
ATOM 700 N N . ASN A 1 94 ? 9.585 25.637 -11.577 1.00 38.53 94 ASN A N 1
ATOM 701 C CA . ASN A 1 94 ? 8.601 25.885 -10.514 1.00 38.53 94 ASN A CA 1
ATOM 702 C C . ASN A 1 94 ? 7.672 24.719 -10.140 1.00 38.53 94 ASN A C 1
ATOM 704 O O . ASN A 1 94 ? 6.531 24.601 -10.574 1.00 38.53 94 ASN A O 1
ATOM 708 N N . ARG A 1 95 ? 8.191 23.927 -9.190 1.00 43.31 95 ARG A N 1
ATOM 709 C CA . ARG A 1 95 ? 7.479 23.020 -8.283 1.00 43.31 95 ARG A CA 1
ATOM 710 C C . ARG A 1 95 ? 6.266 23.697 -7.638 1.00 43.31 95 ARG A C 1
ATOM 712 O O . ARG A 1 95 ? 6.376 24.314 -6.582 1.00 43.31 95 ARG A O 1
ATOM 719 N N . VAL A 1 96 ? 5.101 23.508 -8.233 1.00 40.19 96 VAL A N 1
ATOM 720 C CA . VAL A 1 96 ? 3.860 23.354 -7.471 1.00 40.19 96 VAL A CA 1
ATOM 721 C C . VAL A 1 96 ? 3.234 22.059 -7.980 1.00 40.19 96 VAL A C 1
ATOM 723 O O . VAL A 1 96 ? 2.323 22.060 -8.801 1.00 40.19 96 VAL A O 1
ATOM 726 N N . GLU A 1 97 ? 3.819 20.931 -7.574 1.00 42.31 97 GLU A N 1
ATOM 727 C CA . GLU A 1 97 ? 3.272 19.601 -7.845 1.00 42.31 97 GLU A CA 1
ATOM 728 C C . GLU A 1 97 ? 2.039 19.406 -6.958 1.00 42.31 97 GLU A C 1
ATOM 730 O O . GLU A 1 97 ? 2.129 19.054 -5.790 1.00 42.31 97 GLU A O 1
ATOM 735 N N . VAL A 1 98 ? 0.863 19.696 -7.517 1.00 45.41 98 VAL A N 1
ATOM 736 C CA . VAL A 1 98 ? -0.446 19.576 -6.842 1.00 45.41 98 VAL A CA 1
ATOM 737 C C . VAL A 1 98 ? -0.919 18.114 -6.745 1.00 45.41 98 VAL A C 1
ATOM 739 O O . VAL A 1 98 ? -1.992 17.838 -6.220 1.00 45.41 98 VAL A O 1
ATOM 742 N N . ARG A 1 99 ? -0.140 17.140 -7.223 1.00 53.81 99 ARG A N 1
ATOM 743 C CA . ARG A 1 99 ? -0.479 15.718 -7.099 1.00 53.81 99 ARG A CA 1
ATOM 744 C C . ARG A 1 99 ? 0.442 15.104 -6.061 1.00 53.81 99 ARG A C 1
ATOM 746 O O . ARG A 1 99 ? 1.632 14.982 -6.323 1.00 53.81 99 ARG A O 1
ATOM 753 N N . ALA A 1 100 ? -0.113 14.771 -4.894 1.00 55.81 100 ALA A N 1
ATOM 754 C CA . ALA A 1 100 ? 0.586 14.047 -3.838 1.00 55.81 100 ALA A CA 1
ATOM 755 C C . ALA A 1 100 ? 1.352 12.874 -4.468 1.00 55.81 100 ALA A C 1
ATOM 757 O O . ALA A 1 100 ? 0.739 11.981 -5.052 1.00 55.81 100 ALA A O 1
ATOM 758 N N . GLY A 1 101 ? 2.685 12.938 -4.451 1.00 80.19 101 GLY A N 1
ATOM 759 C CA . GLY A 1 101 ? 3.519 11.956 -5.136 1.00 80.19 101 GLY A CA 1
ATOM 760 C C . GLY A 1 101 ? 3.234 10.577 -4.559 1.00 80.19 101 GLY A C 1
ATOM 761 O O . GLY A 1 101 ? 3.269 10.412 -3.342 1.00 80.19 101 GLY A O 1
ATOM 762 N N . HIS A 1 102 ? 2.955 9.582 -5.404 1.00 89.94 102 HIS A N 1
ATOM 763 C CA . HIS A 1 102 ? 2.651 8.225 -4.933 1.00 89.94 102 HIS A CA 1
ATOM 764 C C . HIS A 1 102 ? 3.827 7.649 -4.121 1.00 89.94 102 HIS A C 1
ATOM 766 O O . HIS A 1 102 ? 3.629 6.820 -3.238 1.00 89.94 102 HIS A O 1
ATOM 772 N N . GLU A 1 103 ? 5.041 8.158 -4.358 1.00 90.38 103 GLU A N 1
ATOM 773 C CA . GLU A 1 103 ? 6.215 7.983 -3.497 1.00 90.38 103 GLU A CA 1
ATOM 774 C C . GLU A 1 103 ? 5.909 8.227 -2.014 1.00 90.38 103 GLU A C 1
ATOM 776 O O . GLU A 1 103 ? 6.244 7.391 -1.181 1.00 90.38 103 GLU A O 1
ATOM 781 N N . GLN A 1 104 ? 5.237 9.328 -1.672 1.00 90.06 104 GLN A N 1
ATOM 782 C CA . GLN A 1 104 ? 4.927 9.677 -0.288 1.00 90.06 104 GLN A CA 1
ATOM 783 C C . GLN A 1 104 ? 3.965 8.667 0.348 1.00 90.06 104 GLN A C 1
ATOM 785 O O . GLN A 1 104 ? 4.119 8.337 1.523 1.00 90.06 104 GLN A O 1
ATOM 790 N N . TRP A 1 105 ? 2.994 8.151 -0.412 1.00 91.12 105 TRP A N 1
ATOM 791 C CA . TRP A 1 105 ? 2.060 7.128 0.076 1.00 91.12 105 TRP A CA 1
ATOM 792 C C . TRP A 1 105 ? 2.814 5.854 0.450 1.00 91.12 105 TRP A C 1
ATOM 794 O O . TRP A 1 105 ? 2.638 5.303 1.536 1.00 91.12 105 TRP A O 1
ATOM 804 N N . ILE A 1 106 ? 3.701 5.417 -0.442 1.00 93.56 106 ILE A N 1
ATOM 805 C CA . ILE A 1 106 ? 4.484 4.192 -0.275 1.00 93.56 106 ILE A CA 1
ATOM 806 C C . ILE A 1 106 ? 5.508 4.369 0.842 1.00 93.56 106 ILE A C 1
ATOM 808 O O . ILE A 1 106 ? 5.656 3.481 1.675 1.00 93.56 106 ILE A O 1
ATOM 812 N N . GLN A 1 107 ? 6.154 5.531 0.924 1.00 93.56 107 GLN A N 1
ATOM 813 C CA . GLN A 1 107 ? 7.056 5.871 2.018 1.00 93.56 107 GLN A CA 1
ATOM 814 C C . GLN A 1 107 ? 6.339 5.823 3.378 1.00 93.56 107 GLN A C 1
ATOM 816 O O . GLN A 1 107 ? 6.885 5.299 4.347 1.00 93.56 107 GLN A O 1
ATOM 821 N N . GLN A 1 108 ? 5.112 6.344 3.469 1.00 92.62 108 GLN A N 1
ATOM 822 C CA . GLN A 1 108 ? 4.320 6.305 4.703 1.00 92.62 108 GLN A CA 1
ATOM 823 C C . GLN A 1 108 ? 3.953 4.877 5.116 1.00 92.62 108 GLN A C 1
ATOM 825 O O . GLN A 1 108 ? 4.015 4.561 6.304 1.00 92.62 108 GLN A O 1
ATOM 830 N N . LEU A 1 109 ? 3.593 4.024 4.151 1.00 92.88 109 LEU A N 1
ATOM 831 C CA . LEU A 1 109 ? 3.340 2.603 4.394 1.00 92.88 109 LEU A CA 1
ATOM 832 C C . LEU A 1 109 ? 4.608 1.879 4.848 1.00 92.88 109 LEU A C 1
ATOM 834 O O . LEU A 1 109 ? 4.563 1.143 5.829 1.00 92.88 109 LEU A O 1
ATOM 838 N N . TYR A 1 110 ? 5.734 2.151 4.188 1.00 92.62 110 TYR A N 1
ATOM 839 C CA . TYR A 1 110 ? 7.050 1.647 4.570 1.00 92.62 110 TYR A CA 1
ATOM 840 C C . TYR A 1 110 ? 7.401 2.024 6.017 1.00 92.62 110 TYR A C 1
ATOM 842 O O . TYR A 1 110 ? 7.737 1.155 6.805 1.00 92.62 110 TYR A O 1
ATOM 850 N N . PHE A 1 111 ? 7.217 3.278 6.439 1.00 91.19 111 PHE A N 1
ATOM 851 C CA . PHE A 1 111 ? 7.494 3.680 7.829 1.00 91.19 111 PHE A CA 1
ATOM 852 C C . PHE A 1 111 ? 6.580 3.041 8.888 1.00 91.19 111 PHE A C 1
ATOM 854 O O . PHE A 1 111 ? 6.825 3.199 10.087 1.00 91.19 111 PHE A O 1
ATOM 861 N N . LYS A 1 112 ? 5.501 2.371 8.477 1.00 90.94 112 LYS A N 1
ATOM 862 C CA . LYS A 1 112 ? 4.569 1.660 9.361 1.00 90.94 112 LYS A CA 1
ATOM 863 C C . LYS A 1 112 ? 4.616 0.145 9.173 1.00 90.94 112 LYS A C 1
ATOM 865 O O . LYS A 1 112 ? 3.796 -0.550 9.781 1.00 90.94 112 LYS A O 1
ATOM 870 N N . ASP A 1 113 ? 5.559 -0.353 8.380 1.00 89.62 113 ASP A N 1
ATOM 871 C CA . ASP A 1 113 ? 5.643 -1.745 7.953 1.00 89.62 113 ASP A CA 1
ATOM 872 C C . ASP A 1 113 ? 5.611 -2.733 9.123 1.00 89.62 113 ASP A C 1
ATOM 874 O O . ASP A 1 113 ? 4.765 -3.619 9.119 1.00 89.62 113 ASP A O 1
ATOM 878 N N . ALA A 1 114 ? 6.409 -2.533 10.173 1.00 90.94 114 ALA A N 1
ATOM 879 C CA . ALA A 1 114 ? 6.481 -3.440 11.315 1.00 90.94 114 ALA A CA 1
ATOM 880 C C . ALA A 1 114 ? 5.114 -3.611 11.999 1.00 90.94 114 ALA A C 1
ATOM 882 O O . ALA A 1 114 ? 4.653 -4.727 12.222 1.00 90.94 114 ALA A O 1
ATOM 883 N N . THR A 1 115 ? 4.402 -2.509 12.269 1.00 92.00 115 THR A N 1
ATOM 884 C CA . THR A 1 115 ? 3.080 -2.582 12.920 1.00 92.00 115 THR A CA 1
ATOM 885 C C . THR A 1 115 ? 2.018 -3.177 11.994 1.00 92.00 115 THR A C 1
ATOM 887 O O . THR A 1 115 ? 1.182 -3.964 12.446 1.00 92.00 115 THR A O 1
ATOM 890 N N . LEU A 1 116 ? 2.042 -2.817 10.706 1.00 93.12 116 LEU A N 1
ATOM 891 C CA . LEU A 1 116 ? 1.121 -3.364 9.708 1.00 93.12 116 LEU A CA 1
ATOM 892 C C . LEU A 1 116 ? 1.363 -4.862 9.486 1.00 93.12 116 LEU A C 1
ATOM 894 O O . LEU A 1 116 ? 0.402 -5.620 9.370 1.00 93.12 116 LEU A O 1
ATOM 898 N N . MET A 1 117 ? 2.619 -5.306 9.495 1.00 93.06 117 MET A N 1
ATOM 899 C CA . MET A 1 117 ? 2.992 -6.711 9.357 1.00 93.06 117 MET A CA 1
ATOM 900 C C . MET A 1 117 ? 2.593 -7.541 10.572 1.00 93.06 117 MET A C 1
ATOM 902 O O . MET A 1 117 ? 1.932 -8.568 10.407 1.00 93.06 117 MET A O 1
ATOM 906 N N . GLU A 1 118 ? 2.932 -7.087 11.781 1.00 91.38 118 GLU A N 1
ATOM 907 C CA . GLU A 1 118 ? 2.636 -7.805 13.027 1.00 91.38 118 GLU A CA 1
ATOM 908 C C . GLU A 1 118 ? 1.134 -8.068 13.215 1.00 91.38 118 GLU A C 1
ATOM 910 O O . GLU A 1 118 ? 0.745 -9.133 13.694 1.00 91.38 118 GLU A O 1
ATOM 915 N N . GLN A 1 119 ? 0.282 -7.104 12.851 1.00 92.00 119 GLN A N 1
ATOM 916 C CA . GLN A 1 119 ? -1.157 -7.173 13.130 1.00 92.00 119 GLN A CA 1
ATOM 917 C C . GLN A 1 119 ? -2.011 -7.548 11.910 1.00 92.00 119 GLN A C 1
ATOM 919 O O . GLN A 1 119 ? -3.074 -8.154 12.068 1.00 92.00 119 GLN A O 1
ATOM 924 N N . TYR A 1 120 ? -1.562 -7.196 10.701 1.00 94.06 120 TYR A N 1
ATOM 925 C CA . TYR A 1 120 ? -2.351 -7.264 9.465 1.00 94.06 120 TYR A CA 1
ATOM 926 C C . TYR A 1 120 ? -1.554 -7.823 8.275 1.00 94.06 120 TYR A C 1
ATOM 928 O O . TYR A 1 120 ? -1.916 -7.565 7.126 1.00 94.06 120 TYR A O 1
ATOM 936 N N . GLY A 1 121 ? -0.495 -8.605 8.525 1.00 93.81 121 GLY A N 1
ATOM 937 C CA . GLY A 1 121 ? 0.497 -8.994 7.514 1.00 93.81 121 GLY A CA 1
ATOM 938 C C . GLY A 1 121 ? -0.064 -9.521 6.192 1.00 93.81 121 G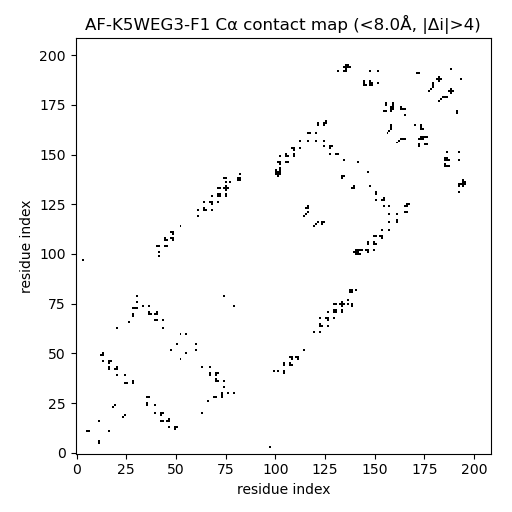LY A C 1
ATOM 939 O O . GLY A 1 121 ? 0.411 -9.116 5.137 1.00 93.81 121 GLY A O 1
ATOM 940 N N . ALA A 1 122 ? -1.123 -10.335 6.218 1.00 94.69 122 ALA A N 1
ATOM 941 C CA . ALA A 1 122 ? -1.763 -10.829 4.995 1.00 94.69 122 ALA A CA 1
ATOM 942 C C . ALA A 1 122 ? -2.401 -9.713 4.144 1.00 94.69 122 ALA A C 1
ATOM 944 O O . ALA A 1 122 ? -2.241 -9.673 2.925 1.00 94.69 122 ALA A O 1
ATOM 945 N N . LEU A 1 123 ? -3.123 -8.780 4.774 1.00 95.56 123 LEU A N 1
ATOM 946 C CA . LEU A 1 123 ? -3.725 -7.641 4.071 1.00 95.56 123 LEU A CA 1
ATOM 947 C C . LEU A 1 123 ? -2.652 -6.670 3.584 1.00 95.56 123 LEU A C 1
ATOM 949 O O . LEU A 1 123 ? -2.742 -6.170 2.463 1.00 95.56 123 LEU A O 1
ATOM 953 N N . PHE A 1 124 ? -1.624 -6.436 4.400 1.00 95.88 124 PHE A N 1
ATOM 954 C CA . PHE A 1 124 ? -0.549 -5.528 4.032 1.00 95.88 124 PHE A CA 1
ATOM 955 C C . PHE A 1 124 ? 0.285 -6.071 2.861 1.00 95.88 124 PHE A C 1
ATOM 957 O O . PHE A 1 124 ? 0.491 -5.342 1.894 1.00 95.88 124 PHE A O 1
ATOM 964 N N . ARG A 1 125 ? 0.648 -7.363 2.845 1.00 96.19 125 ARG A N 1
ATOM 965 C CA . ARG A 1 125 ? 1.301 -7.994 1.679 1.00 96.19 125 ARG A CA 1
ATOM 966 C C . ARG A 1 125 ? 0.459 -7.899 0.411 1.00 96.19 125 ARG A C 1
ATOM 968 O O . ARG A 1 125 ? 0.979 -7.545 -0.645 1.00 96.19 125 ARG A O 1
ATOM 975 N N . ARG A 1 126 ? -0.851 -8.157 0.500 1.00 96.69 126 ARG A N 1
ATOM 976 C CA . ARG A 1 126 ? -1.765 -7.993 -0.645 1.00 96.69 126 ARG A CA 1
ATOM 977 C C . ARG A 1 126 ? -1.760 -6.560 -1.180 1.00 96.69 126 ARG A C 1
ATOM 979 O O . ARG A 1 126 ? -1.718 -6.378 -2.394 1.00 96.69 126 ARG A O 1
ATOM 986 N N . LEU A 1 127 ? -1.755 -5.561 -0.295 1.00 97.12 127 LEU A N 1
ATOM 987 C CA . LEU A 1 127 ? -1.648 -4.153 -0.684 1.00 97.12 127 LEU A CA 1
ATOM 988 C C . LEU A 1 127 ? -0.313 -3.868 -1.383 1.00 97.12 127 LEU A C 1
ATOM 990 O O . LEU A 1 127 ? -0.305 -3.241 -2.440 1.00 97.12 127 LEU A O 1
ATOM 994 N N . LEU A 1 128 ? 0.801 -4.355 -0.832 1.00 96.81 128 LEU A N 1
ATOM 995 C CA . LEU A 1 128 ? 2.125 -4.171 -1.429 1.00 96.81 128 LEU A CA 1
ATOM 996 C C . LEU A 1 128 ? 2.212 -4.789 -2.830 1.00 96.81 128 LEU A C 1
ATOM 998 O O . LEU A 1 128 ? 2.696 -4.127 -3.743 1.00 96.81 128 LEU A O 1
ATOM 1002 N N . HIS A 1 129 ? 1.675 -5.993 -3.043 1.00 97.31 129 HIS A N 1
ATOM 1003 C CA . HIS A 1 129 ? 1.635 -6.608 -4.375 1.00 97.31 129 HIS A CA 1
ATOM 1004 C C . HIS A 1 129 ? 0.720 -5.874 -5.359 1.00 97.31 129 HIS A C 1
ATOM 1006 O O . HIS A 1 129 ? 1.014 -5.827 -6.554 1.00 97.31 129 HIS A O 1
ATOM 1012 N N . ALA A 1 130 ? -0.386 -5.292 -4.896 1.00 96.00 130 ALA A N 1
ATOM 1013 C CA . ALA A 1 130 ? -1.209 -4.442 -5.749 1.00 96.00 130 ALA A CA 1
ATOM 1014 C C . ALA A 1 130 ? -0.426 -3.184 -6.174 1.00 96.00 130 ALA A C 1
ATOM 1016 O O . ALA A 1 130 ? -0.370 -2.850 -7.354 1.00 96.00 130 ALA A O 1
ATOM 1017 N N . LEU A 1 131 ? 0.285 -2.533 -5.250 1.00 96.25 131 LEU A N 1
ATOM 1018 C CA . LEU A 1 131 ? 1.136 -1.382 -5.578 1.00 96.25 131 LEU A CA 1
ATOM 1019 C C . LEU A 1 131 ? 2.326 -1.764 -6.478 1.00 96.25 131 LEU A C 1
ATOM 1021 O O . LEU A 1 131 ? 2.660 -1.018 -7.397 1.00 96.25 131 LEU A O 1
ATOM 1025 N N . GLU A 1 132 ? 2.926 -2.937 -6.278 1.00 96.75 132 GLU A N 1
ATOM 1026 C CA . GLU A 1 132 ? 3.967 -3.504 -7.144 1.00 96.75 132 GLU A CA 1
ATOM 1027 C C . GLU A 1 132 ? 3.482 -3.639 -8.594 1.00 96.75 132 GLU A C 1
ATOM 1029 O O . GLU A 1 132 ? 4.170 -3.217 -9.528 1.00 96.75 132 GLU A O 1
ATOM 1034 N N . LYS A 1 133 ? 2.280 -4.191 -8.800 1.00 95.44 133 LYS A N 1
ATOM 1035 C CA . LYS A 1 133 ? 1.675 -4.320 -10.133 1.00 95.44 133 LYS A CA 1
ATOM 1036 C C . LYS A 1 133 ? 1.434 -2.950 -10.766 1.00 95.44 133 LYS A C 1
ATOM 1038 O O . LYS A 1 133 ? 1.846 -2.732 -11.905 1.00 95.44 133 LYS A O 1
ATOM 1043 N N . ALA A 1 134 ? 0.845 -2.010 -10.025 1.00 93.44 134 ALA A N 1
ATOM 1044 C CA . ALA A 1 134 ? 0.642 -0.641 -10.497 1.00 93.44 134 ALA A CA 1
ATOM 1045 C C . ALA A 1 134 ? 1.971 0.040 -10.879 1.00 93.44 134 ALA A C 1
ATOM 1047 O O . ALA A 1 134 ? 2.053 0.719 -11.905 1.00 93.44 134 ALA A O 1
ATOM 1048 N N . TYR A 1 135 ? 3.035 -0.172 -10.099 1.00 94.31 135 TYR A N 1
ATOM 1049 C CA . TYR A 1 135 ? 4.372 0.338 -10.402 1.00 94.31 135 TYR A CA 1
ATOM 1050 C C . TYR A 1 135 ? 4.934 -0.247 -11.704 1.00 94.31 135 TYR A C 1
ATOM 1052 O O . TYR A 1 135 ? 5.388 0.498 -12.578 1.00 94.31 135 TYR A O 1
ATOM 1060 N N . LYS A 1 136 ? 4.858 -1.574 -11.866 1.00 93.69 136 LYS A N 1
ATOM 1061 C CA . LYS A 1 136 ? 5.332 -2.284 -13.067 1.00 93.69 136 LYS A CA 1
ATOM 1062 C C . LYS A 1 136 ? 4.613 -1.852 -14.341 1.00 93.69 136 LYS A C 1
ATOM 1064 O O . LYS A 1 136 ? 5.207 -1.924 -15.416 1.00 93.69 136 LYS A O 1
ATOM 1069 N N . LEU A 1 137 ? 3.361 -1.416 -14.218 1.00 91.12 137 LEU A N 1
ATOM 1070 C CA . LEU A 1 137 ? 2.530 -0.890 -15.304 1.00 91.12 137 LEU A CA 1
ATOM 1071 C C . LEU A 1 137 ? 2.678 0.624 -15.520 1.00 91.12 137 LEU A C 1
ATOM 1073 O O . LEU A 1 137 ? 1.917 1.204 -16.296 1.00 91.12 137 LEU A O 1
ATOM 1077 N N . ASP A 1 138 ? 3.630 1.265 -14.838 1.00 89.88 138 ASP A N 1
ATOM 1078 C CA . ASP A 1 138 ? 3.895 2.703 -14.938 1.00 89.88 138 ASP A CA 1
ATOM 1079 C C . ASP A 1 138 ? 2.687 3.577 -14.545 1.00 89.88 138 ASP A C 1
ATOM 1081 O O . ASP A 1 138 ? 2.435 4.650 -15.094 1.00 89.88 138 ASP A O 1
ATOM 1085 N N . LYS A 1 139 ? 1.889 3.096 -13.585 1.00 89.06 139 LYS A N 1
ATOM 1086 C CA . LYS A 1 139 ? 0.695 3.795 -13.080 1.00 89.06 139 LYS A CA 1
ATOM 1087 C C . LYS A 1 139 ? 0.998 4.681 -11.880 1.00 89.06 139 LYS A C 1
ATOM 1089 O O . LYS A 1 139 ? 0.176 5.524 -11.520 1.00 89.06 139 LYS A O 1
ATOM 1094 N N . LEU A 1 140 ? 2.167 4.508 -11.259 1.00 90.50 140 LEU A N 1
ATOM 1095 C CA . LEU A 1 140 ? 2.560 5.276 -10.085 1.00 90.50 140 LEU A CA 1
ATOM 1096 C C . LEU A 1 140 ? 3.407 6.499 -10.447 1.00 90.50 140 LEU A C 1
ATOM 1098 O O . LEU A 1 140 ? 4.459 6.368 -11.064 1.00 90.50 140 LEU A O 1
ATOM 1102 N N . ARG A 1 141 ? 2.960 7.693 -10.038 1.00 88.00 141 ARG A N 1
ATOM 1103 C CA . ARG A 1 141 ? 3.603 8.981 -10.346 1.00 88.00 141 ARG A CA 1
ATOM 1104 C C . ARG A 1 141 ? 4.506 9.456 -9.206 1.00 88.00 141 ARG A C 1
ATOM 1106 O O . ARG A 1 141 ? 4.224 9.200 -8.038 1.00 88.00 141 ARG A O 1
ATOM 1113 N N . GLY A 1 142 ? 5.540 10.223 -9.545 1.00 87.88 142 GLY A N 1
ATOM 1114 C CA . GLY A 1 142 ? 6.516 10.775 -8.597 1.00 87.88 142 GLY A CA 1
ATOM 1115 C C . GLY A 1 142 ? 7.934 10.291 -8.889 1.00 87.88 142 GLY A C 1
ATOM 1116 O O . GLY A 1 142 ? 8.211 9.812 -9.996 1.00 87.88 142 GLY A O 1
ATOM 1117 N N . TYR A 1 143 ? 8.829 10.410 -7.906 1.00 90.19 143 TYR A N 1
ATOM 1118 C CA . TYR A 1 143 ? 10.212 9.967 -8.050 1.00 90.19 143 TYR A CA 1
ATOM 1119 C C . TYR A 1 143 ? 10.282 8.435 -8.131 1.00 90.19 143 TYR A C 1
ATOM 1121 O O . TYR A 1 143 ? 10.079 7.721 -7.151 1.00 90.19 143 TYR A O 1
ATOM 1129 N N . GLN A 1 144 ? 10.535 7.922 -9.33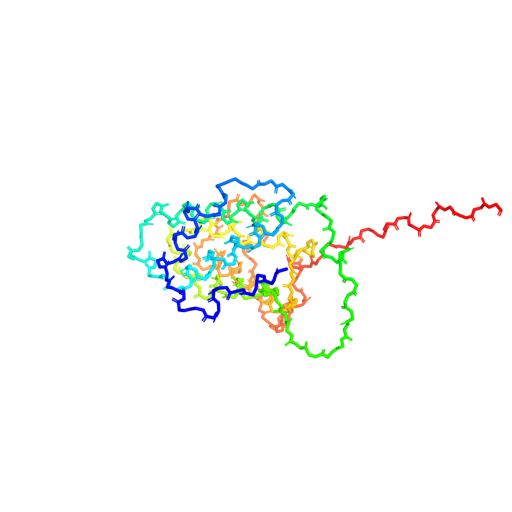7 1.00 90.81 144 GLN A N 1
ATOM 1130 C CA . GLN A 1 144 ? 10.410 6.495 -9.648 1.00 90.81 144 GLN A CA 1
ATOM 1131 C C . GLN A 1 144 ? 11.411 5.614 -8.896 1.00 90.81 144 GLN A C 1
ATOM 1133 O O . GLN A 1 144 ? 11.064 4.489 -8.539 1.00 90.81 144 GLN A O 1
ATOM 1138 N N . ASP A 1 145 ? 12.617 6.120 -8.637 1.00 90.25 145 ASP A N 1
ATOM 1139 C CA . ASP A 1 145 ? 13.628 5.394 -7.863 1.00 90.25 145 ASP A CA 1
ATOM 1140 C C . ASP A 1 145 ? 13.241 5.333 -6.379 1.00 90.25 145 ASP A C 1
ATOM 1142 O O . ASP A 1 145 ? 13.383 4.287 -5.754 1.00 90.25 145 ASP A O 1
ATOM 1146 N N . GLY A 1 146 ? 12.669 6.414 -5.832 1.00 91.88 146 GLY A N 1
ATOM 1147 C CA . GLY A 1 146 ? 12.140 6.440 -4.464 1.00 91.88 146 GLY A CA 1
ATOM 1148 C C . GLY A 1 146 ? 10.969 5.473 -4.278 1.00 91.88 146 GLY A C 1
ATOM 1149 O O . GLY A 1 146 ? 10.942 4.699 -3.321 1.00 91.88 146 GLY A O 1
ATOM 1150 N N . ILE A 1 147 ? 10.038 5.438 -5.240 1.00 94.31 147 ILE A N 1
ATOM 1151 C CA . ILE A 1 147 ? 8.948 4.450 -5.264 1.00 94.31 147 ILE A CA 1
ATOM 1152 C C . ILE A 1 147 ? 9.510 3.025 -5.279 1.00 94.31 147 ILE A C 1
ATOM 1154 O O . ILE A 1 147 ? 9.086 2.197 -4.472 1.00 94.31 147 ILE A O 1
ATOM 1158 N N . ARG A 1 148 ? 10.468 2.744 -6.174 1.00 95.06 148 ARG A N 1
ATOM 1159 C CA . ARG A 1 148 ? 11.110 1.427 -6.281 1.00 95.06 148 ARG A CA 1
ATOM 1160 C C . ARG A 1 148 ? 11.761 1.022 -4.966 1.00 95.06 148 ARG A C 1
ATOM 1162 O O . ARG A 1 148 ? 11.509 -0.077 -4.490 1.00 95.06 148 ARG A O 1
ATOM 1169 N N . TYR A 1 149 ? 12.548 1.917 -4.379 1.00 93.75 149 TYR A N 1
ATOM 1170 C CA . TYR A 1 149 ? 13.250 1.689 -3.123 1.00 93.75 149 TYR A CA 1
ATOM 1171 C C . TYR A 1 149 ? 12.293 1.345 -1.980 1.00 93.75 149 TYR A C 1
ATOM 1173 O O . TYR A 1 149 ? 12.477 0.338 -1.298 1.00 93.75 149 TYR A O 1
ATOM 1181 N N . HIS A 1 150 ? 11.240 2.145 -1.789 1.00 95.50 150 HIS A N 1
ATOM 1182 C CA . HIS A 1 150 ? 10.287 1.913 -0.705 1.00 95.50 150 HIS A CA 1
ATOM 1183 C C . HIS A 1 150 ? 9.441 0.651 -0.923 1.00 95.50 150 HIS A C 1
ATOM 1185 O O . HIS A 1 150 ? 9.183 -0.067 0.042 1.00 95.50 150 HIS A O 1
ATOM 1191 N N . LEU A 1 151 ? 9.044 0.348 -2.167 1.00 96.19 151 LEU A N 1
ATOM 1192 C CA . LEU A 1 151 ? 8.361 -0.911 -2.482 1.00 96.19 151 LEU A CA 1
ATOM 1193 C C . LEU A 1 151 ? 9.265 -2.118 -2.252 1.00 96.19 151 LEU A C 1
ATOM 1195 O O . LEU A 1 151 ? 8.808 -3.078 -1.640 1.00 96.19 151 LEU A O 1
ATOM 1199 N N . HIS A 1 152 ? 10.521 -2.061 -2.709 1.00 95.44 152 HIS A N 1
ATOM 1200 C CA . HIS A 1 152 ? 11.485 -3.145 -2.534 1.00 95.44 152 HIS A CA 1
ATOM 1201 C C . HIS A 1 152 ? 11.633 -3.491 -1.057 1.00 95.44 152 HIS A C 1
ATOM 1203 O O . HIS A 1 152 ? 11.367 -4.622 -0.670 1.00 95.44 152 HIS A O 1
ATOM 1209 N N . HIS A 1 153 ? 11.956 -2.500 -0.223 1.00 93.25 153 HIS A N 1
ATOM 1210 C CA . HIS A 1 153 ? 12.124 -2.727 1.209 1.00 93.25 153 HIS A CA 1
ATOM 1211 C C . HIS A 1 153 ? 10.856 -3.262 1.875 1.00 93.25 153 HIS A C 1
ATOM 1213 O O . HIS A 1 153 ? 10.923 -4.241 2.608 1.00 93.25 153 HIS A O 1
ATOM 1219 N N . ALA A 1 154 ? 9.688 -2.671 1.610 1.00 94.31 154 ALA A N 1
ATOM 1220 C CA . ALA A 1 154 ? 8.452 -3.145 2.230 1.00 94.31 154 ALA A CA 1
ATOM 1221 C C . ALA A 1 154 ? 8.108 -4.591 1.809 1.00 94.31 154 ALA A C 1
ATOM 1223 O O . ALA A 1 154 ? 7.673 -5.399 2.637 1.00 94.31 154 ALA A O 1
ATOM 1224 N N . LEU A 1 155 ? 8.311 -4.942 0.535 1.00 95.00 155 LEU A N 1
ATOM 1225 C CA . LEU A 1 155 ? 8.080 -6.295 0.021 1.00 95.00 155 LEU A CA 1
ATOM 1226 C C . LEU A 1 155 ? 9.103 -7.295 0.569 1.00 95.00 155 LEU A C 1
ATOM 1228 O O . LEU A 1 155 ? 8.700 -8.363 1.023 1.00 95.00 155 LEU A O 1
ATOM 1232 N N . GLU A 1 156 ? 10.386 -6.945 0.602 1.00 93.31 156 GLU A N 1
ATOM 1233 C CA . GLU A 1 156 ? 11.445 -7.781 1.168 1.00 93.31 156 GLU A CA 1
ATOM 1234 C C . GLU A 1 156 ? 11.198 -8.048 2.662 1.00 93.31 156 GLU A C 1
ATOM 1236 O O . GLU A 1 156 ? 11.066 -9.205 3.073 1.00 93.31 156 GLU A O 1
ATOM 1241 N N . THR A 1 157 ? 11.035 -6.994 3.467 1.00 90.94 157 THR A N 1
ATOM 1242 C CA . THR A 1 157 ? 10.778 -7.095 4.912 1.00 90.94 157 THR A CA 1
ATOM 1243 C C . THR A 1 157 ? 9.539 -7.944 5.199 1.00 90.94 157 THR A C 1
ATOM 1245 O O . THR A 1 157 ? 9.568 -8.842 6.046 1.00 90.94 157 THR A O 1
ATOM 1248 N N . SER A 1 158 ? 8.443 -7.718 4.463 1.00 92.50 158 SER A N 1
ATOM 1249 C CA . SER A 1 158 ? 7.181 -8.439 4.685 1.00 92.50 158 SER A CA 1
ATOM 1250 C C . SER A 1 158 ? 7.248 -9.945 4.399 1.00 92.50 158 SER A C 1
ATOM 1252 O O . SER A 1 158 ? 6.437 -10.697 4.954 1.00 92.50 158 SER A O 1
ATOM 1254 N N . HIS A 1 159 ? 8.199 -10.391 3.574 1.00 92.94 159 HIS A N 1
ATOM 1255 C CA . HIS A 1 159 ? 8.389 -11.802 3.221 1.00 92.94 159 HIS A CA 1
ATOM 1256 C C . HIS A 1 159 ? 9.538 -12.469 3.985 1.00 92.94 159 HIS A C 1
ATOM 1258 O O . HIS A 1 159 ? 9.495 -13.675 4.223 1.00 92.94 159 HIS A O 1
ATOM 1264 N N . ASN A 1 160 ? 10.554 -11.711 4.398 1.00 86.00 160 ASN A N 1
ATOM 1265 C CA . ASN A 1 160 ? 11.740 -12.282 5.037 1.00 86.00 160 ASN A CA 1
ATOM 1266 C C . ASN A 1 160 ? 11.683 -12.225 6.567 1.00 86.00 160 ASN A C 1
ATOM 1268 O O . ASN A 1 160 ? 12.113 -13.173 7.224 1.00 86.00 160 ASN A O 1
ATOM 1272 N N . GLU A 1 161 ? 11.126 -11.162 7.150 1.00 82.44 161 GLU A N 1
ATOM 1273 C CA . GLU A 1 161 ? 11.104 -10.995 8.610 1.00 82.44 161 GLU A CA 1
ATOM 1274 C C . GLU A 1 161 ? 9.822 -11.538 9.254 1.00 82.44 161 GLU A C 1
ATOM 1276 O O . GLU A 1 161 ? 9.861 -12.100 10.349 1.00 82.44 161 GLU A O 1
ATOM 1281 N N . TYR A 1 162 ? 8.680 -11.412 8.570 1.00 73.50 162 TYR A N 1
ATOM 1282 C CA . TYR A 1 162 ? 7.356 -11.618 9.179 1.00 73.50 162 TYR A CA 1
ATOM 1283 C C . TYR A 1 162 ? 6.564 -12.807 8.612 1.00 73.50 162 TYR A C 1
ATOM 1285 O O . TYR A 1 162 ? 5.411 -13.021 8.997 1.00 73.50 162 TYR A O 1
ATOM 1293 N N . GLY A 1 163 ? 7.156 -13.616 7.729 1.00 68.19 163 GLY A N 1
ATOM 1294 C CA . GLY A 1 163 ? 6.594 -14.916 7.358 1.00 68.19 163 GLY A CA 1
ATOM 1295 C C . GLY A 1 163 ? 6.985 -15.411 5.970 1.00 68.19 163 GLY A C 1
ATOM 1296 O O . GLY A 1 163 ? 6.951 -14.666 5.003 1.00 68.19 163 GLY A O 1
ATOM 1297 N N . SER A 1 164 ? 7.244 -16.715 5.861 1.00 73.81 164 SER A N 1
ATOM 1298 C CA . SER A 1 164 ? 7.603 -17.402 4.610 1.00 73.81 164 SER A CA 1
ATOM 1299 C C . SER A 1 164 ? 6.411 -17.747 3.707 1.00 73.81 164 SER A C 1
ATOM 1301 O O . SER A 1 164 ? 6.566 -18.459 2.715 1.00 73.81 164 SER A O 1
ATOM 1303 N N . THR A 1 165 ? 5.209 -17.287 4.057 1.00 88.19 165 THR A N 1
ATOM 1304 C CA . THR A 1 165 ? 3.975 -17.541 3.308 1.00 88.19 165 THR A CA 1
ATOM 1305 C C . THR A 1 165 ? 3.436 -16.241 2.738 1.00 88.19 165 THR A C 1
ATOM 1307 O O . THR A 1 165 ? 3.345 -15.245 3.455 1.00 88.19 165 THR A O 1
ATOM 1310 N N . CYS A 1 166 ? 3.003 -16.282 1.483 1.00 93.75 166 CYS A N 1
ATOM 1311 C CA . CYS A 1 166 ? 2.324 -15.182 0.816 1.00 93.75 166 CYS A CA 1
ATOM 1312 C C . CYS A 1 166 ? 0.977 -15.661 0.271 1.00 93.75 166 CYS A C 1
ATOM 1314 O O . CYS A 1 166 ? 0.817 -16.825 -0.094 1.00 93.75 166 CYS A O 1
ATOM 1316 N N . GLU A 1 167 ? 0.016 -14.747 0.213 1.00 93.81 167 GLU A N 1
ATOM 1317 C CA . GLU A 1 167 ? -1.323 -14.954 -0.338 1.00 93.81 167 GLU A CA 1
ATOM 1318 C C . GLU A 1 167 ? -1.324 -15.008 -1.877 1.00 93.81 167 GLU A C 1
ATOM 1320 O O . GLU A 1 167 ? -2.343 -15.339 -2.482 1.00 93.81 167 GLU A O 1
ATOM 1325 N N . VAL A 1 168 ? -0.202 -14.656 -2.512 1.00 90.12 168 VAL A N 1
ATOM 1326 C CA . VAL A 1 168 ? 0.015 -14.767 -3.956 1.00 90.12 168 VAL A CA 1
ATOM 1327 C C . VAL A 1 168 ? 0.720 -16.089 -4.254 1.00 90.12 168 VAL A C 1
ATOM 1329 O O . VAL A 1 168 ? 1.848 -16.319 -3.811 1.00 90.12 168 VAL A O 1
ATOM 1332 N N . ASP A 1 169 ? 0.067 -16.947 -5.038 1.00 91.00 169 ASP A N 1
ATOM 1333 C CA . ASP A 1 169 ? 0.623 -18.236 -5.449 1.00 91.00 169 ASP A CA 1
ATOM 1334 C C . ASP A 1 169 ? 1.954 -18.062 -6.188 1.00 91.00 169 ASP A C 1
ATOM 1336 O O . ASP A 1 169 ? 2.062 -17.300 -7.150 1.00 91.00 169 ASP A O 1
ATOM 1340 N N . GLY A 1 170 ? 2.980 -18.785 -5.731 1.00 91.19 170 GLY A N 1
ATOM 1341 C CA . GLY A 1 170 ? 4.320 -18.712 -6.317 1.00 91.19 170 GLY A CA 1
ATOM 1342 C C . GLY A 1 170 ? 4.988 -17.343 -6.165 1.00 91.19 170 GLY A C 1
ATOM 1343 O O . GLY A 1 170 ? 5.794 -16.978 -7.019 1.00 91.19 170 GLY A O 1
ATOM 1344 N N . CYS A 1 171 ? 4.643 -16.579 -5.118 1.00 94.94 171 CYS A N 1
ATOM 1345 C CA . CYS A 1 171 ? 5.190 -15.244 -4.886 1.00 94.94 171 CYS A CA 1
ATOM 1346 C C . CYS A 1 171 ? 6.732 -15.230 -4.967 1.00 94.94 171 CYS A C 1
ATOM 1348 O O . CYS A 1 171 ? 7.388 -15.904 -4.167 1.00 94.94 171 CYS A O 1
ATOM 1350 N N . PRO A 1 172 ? 7.325 -14.434 -5.878 1.00 93.19 172 PRO A N 1
ATOM 1351 C CA . PRO A 1 172 ? 8.768 -14.435 -6.103 1.00 93.19 172 PRO A CA 1
ATOM 1352 C C . PRO A 1 172 ? 9.557 -13.711 -5.005 1.00 93.19 172 PRO A C 1
ATOM 1354 O O . PRO A 1 172 ? 10.778 -13.819 -4.970 1.00 93.19 172 PRO A O 1
ATOM 1357 N N . TRP A 1 173 ? 8.874 -12.987 -4.113 1.00 94.44 173 TRP A N 1
ATOM 1358 C CA . TRP A 1 173 ? 9.489 -12.335 -2.957 1.00 94.44 173 TRP A CA 1
ATOM 1359 C C . TRP A 1 173 ? 9.824 -13.321 -1.835 1.00 94.44 173 TRP A C 1
ATOM 1361 O O . TRP A 1 173 ? 10.667 -13.025 -0.992 1.00 94.44 173 TRP A O 1
ATOM 1371 N N . ILE A 1 174 ? 9.219 -14.516 -1.830 1.00 92.00 174 ILE A N 1
ATOM 1372 C CA . ILE A 1 174 ? 9.568 -15.562 -0.865 1.00 92.00 174 ILE A CA 1
ATOM 1373 C C . ILE A 1 174 ? 11.005 -16.024 -1.136 1.00 92.00 174 ILE A C 1
ATOM 1375 O O . ILE A 1 174 ? 11.289 -16.639 -2.164 1.00 92.00 174 ILE A O 1
ATOM 1379 N N . GLY A 1 175 ? 11.908 -15.748 -0.193 1.00 85.94 175 GLY A N 1
ATOM 1380 C CA . GLY A 1 175 ? 13.328 -16.082 -0.317 1.00 85.94 175 GLY A CA 1
ATOM 1381 C C . GLY A 1 175 ? 14.117 -15.134 -1.224 1.00 85.94 175 GLY A C 1
ATOM 1382 O O . GLY A 1 175 ? 15.282 -15.411 -1.515 1.00 85.94 175 GLY A O 1
ATOM 1383 N N . HIS A 1 176 ? 13.516 -14.023 -1.659 1.00 89.62 176 HIS A N 1
ATOM 1384 C CA . HIS A 1 176 ? 14.250 -12.944 -2.302 1.00 89.62 176 HIS A CA 1
ATOM 1385 C C . HIS A 1 176 ? 15.048 -12.196 -1.234 1.00 89.62 176 HIS A C 1
ATOM 1387 O O . HIS A 1 176 ? 14.491 -11.410 -0.476 1.00 89.62 176 HIS A O 1
ATOM 1393 N N . VAL A 1 177 ? 16.343 -12.490 -1.149 1.00 79.44 177 VAL A N 1
ATOM 1394 C CA . VAL A 1 177 ? 17.287 -11.813 -0.255 1.00 79.44 177 VAL A CA 1
ATOM 1395 C C . VAL A 1 177 ? 18.416 -11.304 -1.131 1.00 79.44 177 VAL A C 1
ATOM 1397 O O . VAL A 1 177 ? 19.300 -12.072 -1.523 1.00 79.44 177 VAL A O 1
ATOM 1400 N N . LYS A 1 178 ? 18.351 -10.031 -1.502 1.00 80.94 178 LYS A N 1
ATOM 1401 C CA . LYS A 1 178 ? 19.399 -9.377 -2.279 1.00 80.94 178 LYS A CA 1
ATOM 1402 C C . LYS A 1 178 ? 19.670 -8.014 -1.678 1.00 80.94 178 LYS A C 1
ATOM 1404 O O . LYS A 1 178 ? 18.758 -7.262 -1.370 1.00 80.94 178 LYS A O 1
ATOM 1409 N N . SER A 1 179 ? 20.945 -7.715 -1.497 1.00 75.75 179 SER A N 1
ATOM 1410 C CA . SER A 1 179 ? 21.355 -6.477 -0.851 1.00 75.75 179 SER A CA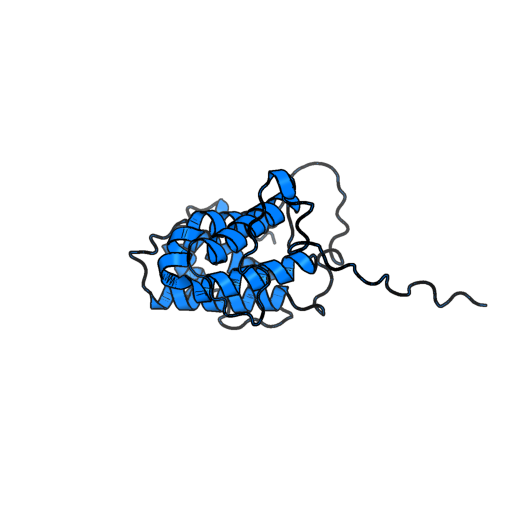 1
ATOM 1411 C C . SER A 1 179 ? 21.382 -5.307 -1.838 1.00 75.75 179 SER A C 1
ATOM 1413 O O . SER A 1 179 ? 21.453 -5.488 -3.057 1.00 75.75 179 SER A O 1
ATOM 1415 N N . SER A 1 180 ? 21.442 -4.085 -1.306 1.00 74.56 180 SER A N 1
ATOM 1416 C CA . SER A 1 180 ? 21.739 -2.886 -2.099 1.00 74.56 180 SER A CA 1
ATOM 1417 C C . SER A 1 180 ? 23.075 -2.976 -2.852 1.00 74.56 180 SER A C 1
ATOM 1419 O O . SER A 1 180 ? 23.264 -2.283 -3.850 1.00 74.56 180 SER A O 1
ATOM 1421 N N . ASP A 1 181 ? 24.008 -3.819 -2.398 1.00 77.06 181 ASP A N 1
ATOM 1422 C CA . ASP A 1 181 ? 25.278 -4.052 -3.092 1.00 77.06 181 ASP A CA 1
ATOM 1423 C C . ASP A 1 181 ? 25.078 -4.908 -4.355 1.00 77.06 181 ASP A C 1
ATOM 1425 O O . ASP A 1 181 ? 25.749 -4.690 -5.368 1.00 77.06 181 ASP A O 1
ATOM 1429 N N . ASP A 1 182 ? 24.116 -5.834 -4.327 1.00 76.81 182 ASP A N 1
ATOM 1430 C CA . ASP A 1 182 ? 23.774 -6.701 -5.457 1.00 76.81 182 ASP A CA 1
ATOM 1431 C C . ASP A 1 182 ? 22.942 -5.952 -6.507 1.00 76.81 182 ASP A C 1
ATOM 1433 O O . ASP A 1 182 ? 23.164 -6.092 -7.716 1.00 76.81 182 ASP A O 1
ATOM 1437 N N . GLU A 1 183 ? 21.993 -5.128 -6.053 1.00 85.06 183 GLU A N 1
ATOM 1438 C CA . GLU A 1 183 ? 20.969 -4.534 -6.921 1.00 85.06 183 GLU A CA 1
ATOM 1439 C C . GLU A 1 183 ? 21.097 -3.026 -7.149 1.00 85.06 183 GLU A C 1
ATOM 1441 O O . GLU A 1 183 ? 20.350 -2.469 -7.956 1.00 85.06 183 GLU A O 1
ATOM 1446 N N . GLY A 1 184 ? 22.079 -2.385 -6.511 1.00 82.88 184 GLY A N 1
ATOM 1447 C CA . GLY A 1 184 ? 22.260 -0.935 -6.514 1.00 82.88 184 GLY A CA 1
ATOM 1448 C C . GLY A 1 184 ? 21.506 -0.253 -5.370 1.00 82.88 184 GLY A C 1
ATOM 1449 O O . GLY A 1 184 ? 20.543 -0.784 -4.827 1.00 82.88 184 GLY A O 1
ATOM 1450 N N . TYR A 1 185 ? 21.927 0.968 -5.015 1.00 83.38 185 TYR A N 1
ATOM 1451 C CA . TYR A 1 185 ? 21.339 1.726 -3.898 1.00 83.38 185 TYR A CA 1
ATOM 1452 C C . TYR A 1 185 ? 19.826 1.953 -4.052 1.00 83.38 185 TYR A C 1
ATOM 1454 O O . TYR A 1 185 ? 19.093 1.953 -3.070 1.00 83.38 185 TYR A O 1
ATOM 1462 N N . TRP A 1 186 ? 19.361 2.120 -5.292 1.00 87.62 186 TRP A N 1
ATOM 1463 C CA . TRP A 1 186 ? 17.946 2.298 -5.626 1.00 87.62 186 TRP A CA 1
ATOM 1464 C C . TRP A 1 186 ? 17.284 1.013 -6.148 1.00 87.62 186 TRP A C 1
ATOM 1466 O O . TRP A 1 186 ? 16.187 1.081 -6.703 1.00 87.62 186 TRP A O 1
ATOM 1476 N N . TYR A 1 187 ? 17.946 -0.141 -6.008 1.00 89.06 187 TYR A N 1
ATOM 1477 C CA . TYR A 1 187 ? 17.491 -1.442 -6.510 1.00 89.06 187 TYR A CA 1
ATOM 1478 C C . TYR A 1 187 ? 17.178 -1.443 -8.014 1.00 89.06 187 TYR A C 1
ATOM 1480 O O . TYR A 1 187 ? 16.256 -2.113 -8.477 1.00 89.06 187 TYR A O 1
ATOM 1488 N N . ASP A 1 188 ? 17.920 -0.669 -8.810 1.00 86.00 188 ASP A N 1
ATOM 1489 C CA . ASP A 1 188 ? 17.687 -0.519 -10.249 1.00 86.00 188 ASP A CA 1
ATOM 1490 C C . ASP A 1 188 ? 17.895 -1.805 -11.051 1.00 86.00 188 ASP A C 1
ATOM 1492 O O . ASP A 1 188 ? 17.359 -1.929 -12.154 1.00 86.00 188 ASP A O 1
ATOM 1496 N N . LYS A 1 189 ? 18.595 -2.780 -10.466 1.00 88.12 189 LYS A N 1
ATOM 1497 C CA . LYS A 1 189 ? 18.803 -4.117 -11.034 1.00 88.12 189 LYS A CA 1
ATOM 1498 C C . LYS A 1 189 ? 17.877 -5.181 -10.436 1.00 88.12 189 LYS A C 1
ATOM 1500 O O . LYS A 1 189 ? 18.078 -6.368 -10.684 1.00 88.12 189 LYS A O 1
ATOM 1505 N N . CYS A 1 190 ? 16.888 -4.783 -9.636 1.00 91.69 190 CYS A N 1
ATOM 1506 C CA . CYS A 1 190 ? 15.898 -5.710 -9.108 1.00 91.69 190 CYS A CA 1
ATOM 1507 C C . CYS A 1 190 ? 14.942 -6.167 -10.213 1.00 91.69 190 CYS A C 1
ATOM 1509 O O . CYS A 1 190 ? 14.019 -5.446 -10.607 1.00 91.69 190 CYS A O 1
ATOM 1511 N N . ASP A 1 191 ? 15.126 -7.397 -10.692 1.00 90.38 191 ASP A N 1
ATOM 1512 C CA . ASP A 1 191 ? 14.264 -7.997 -11.718 1.00 90.38 191 ASP A CA 1
ATOM 1513 C C . ASP A 1 191 ? 12.796 -8.062 -11.262 1.00 90.38 191 ASP A C 1
ATOM 1515 O O . ASP A 1 191 ? 11.879 -7.895 -12.070 1.00 90.38 191 ASP A O 1
ATOM 1519 N N . LEU A 1 192 ? 12.557 -8.217 -9.952 1.00 93.31 192 LEU A N 1
ATOM 1520 C CA . LEU A 1 192 ? 11.209 -8.248 -9.380 1.00 93.31 192 LEU A CA 1
ATOM 1521 C C . LEU A 1 192 ? 10.494 -6.902 -9.446 1.00 93.31 192 LEU A C 1
ATOM 1523 O O . LEU A 1 192 ? 9.282 -6.889 -9.300 1.00 93.31 192 LEU A O 1
ATOM 1527 N N . LEU A 1 193 ? 11.184 -5.792 -9.704 1.00 93.25 193 LEU A N 1
ATOM 1528 C CA . LEU A 1 193 ? 10.583 -4.466 -9.892 1.00 93.25 193 LEU A CA 1
ATOM 1529 C C . LEU A 1 193 ? 10.881 -3.884 -11.277 1.00 93.25 193 LEU A C 1
ATOM 1531 O O . LEU A 1 193 ? 10.694 -2.691 -11.519 1.00 93.25 193 LEU A O 1
ATOM 1535 N N . SER A 1 194 ? 11.309 -4.713 -12.225 1.00 91.06 194 SER A N 1
ATOM 1536 C CA . SER A 1 194 ? 11.451 -4.274 -13.609 1.00 91.06 194 SER A CA 1
ATOM 1537 C C . SER A 1 194 ? 10.084 -3.927 -14.203 1.00 91.06 194 SER A C 1
ATOM 1539 O O . SER A 1 194 ? 9.121 -4.689 -14.083 1.00 91.06 194 SER A O 1
ATOM 1541 N N . LYS A 1 195 ? 9.985 -2.749 -14.831 1.00 87.69 195 LYS A N 1
ATOM 1542 C CA . LYS A 1 195 ? 8.748 -2.304 -15.482 1.00 87.69 195 LYS A CA 1
ATOM 1543 C C . LYS A 1 195 ? 8.450 -3.171 -16.698 1.00 87.69 195 LYS A C 1
ATOM 1545 O O . LYS A 1 195 ? 9.360 -3.590 -17.414 1.00 87.69 195 LYS A O 1
ATOM 1550 N N . SER A 1 196 ? 7.166 -3.408 -16.945 1.00 80.88 196 SER A N 1
ATOM 1551 C CA . SER A 1 196 ? 6.731 -4.148 -18.126 1.00 80.88 196 SER A CA 1
ATOM 1552 C C . SER A 1 196 ? 7.091 -3.343 -19.368 1.00 80.88 196 SER A C 1
ATOM 1554 O O . SER A 1 196 ? 6.719 -2.174 -19.492 1.00 80.88 196 SER A O 1
ATOM 1556 N N . ILE A 1 197 ? 7.830 -3.957 -20.292 1.00 71.44 197 ILE A N 1
ATOM 1557 C CA . ILE A 1 197 ? 8.122 -3.341 -21.585 1.00 71.44 197 ILE A CA 1
ATOM 1558 C C . ILE A 1 197 ? 6.784 -3.199 -22.299 1.00 71.44 197 ILE A C 1
ATOM 1560 O O . ILE A 1 197 ? 6.174 -4.197 -22.683 1.00 71.44 197 ILE A O 1
ATOM 1564 N N . ARG A 1 198 ? 6.311 -1.961 -22.464 1.00 60.12 198 ARG A N 1
ATOM 1565 C CA . ARG A 1 198 ? 5.133 -1.697 -23.286 1.00 60.12 198 ARG A CA 1
ATOM 1566 C C . ARG A 1 198 ? 5.459 -2.220 -24.688 1.00 60.12 198 ARG A C 1
ATOM 1568 O O . ARG A 1 198 ? 6.433 -1.733 -25.269 1.00 60.12 198 ARG A O 1
ATOM 1575 N N . PRO A 1 199 ? 4.715 -3.197 -25.240 1.00 52.78 199 PRO A N 1
ATOM 1576 C CA . PRO A 1 199 ? 4.912 -3.569 -26.630 1.00 52.78 199 PRO A CA 1
ATOM 1577 C C . PRO A 1 199 ? 4.731 -2.290 -27.439 1.00 52.78 199 PRO A C 1
ATOM 1579 O O . PRO A 1 199 ? 3.734 -1.585 -27.254 1.00 52.78 199 PRO A O 1
ATOM 1582 N N . ALA A 1 200 ? 5.736 -1.937 -28.244 1.00 47.31 200 ALA A N 1
ATOM 1583 C CA . ALA A 1 200 ? 5.651 -0.789 -29.129 1.00 47.31 200 ALA A CA 1
ATOM 1584 C C . ALA A 1 200 ? 4.350 -0.953 -29.916 1.00 47.31 200 ALA A C 1
ATOM 1586 O O . ALA A 1 200 ? 4.209 -1.909 -30.681 1.00 47.31 200 ALA A O 1
ATOM 1587 N N . SER A 1 201 ? 3.357 -0.101 -29.639 1.00 50.75 201 SER A N 1
ATOM 1588 C CA . SER A 1 201 ? 2.131 -0.091 -30.427 1.00 50.75 201 SER A CA 1
ATOM 1589 C C . SER A 1 201 ? 2.574 -0.011 -31.876 1.00 50.75 201 SER A C 1
ATOM 1591 O O . SER A 1 201 ? 3.401 0.839 -32.199 1.00 50.75 201 SER A O 1
ATOM 1593 N N . ALA A 1 202 ? 2.062 -0.922 -32.702 1.00 47.03 202 ALA A N 1
ATOM 1594 C CA . ALA A 1 202 ? 2.244 -0.951 -34.143 1.00 47.03 202 ALA A CA 1
ATOM 1595 C C . ALA A 1 202 ? 1.655 0.329 -34.762 1.00 47.03 202 ALA A C 1
ATOM 1597 O O . ALA A 1 202 ? 0.591 0.328 -35.369 1.00 47.03 202 ALA A O 1
ATOM 1598 N N . ALA A 1 203 ? 2.325 1.448 -34.530 1.00 46.97 203 ALA A N 1
ATOM 1599 C CA . ALA A 1 203 ? 2.103 2.738 -35.135 1.00 46.97 203 ALA A CA 1
ATOM 1600 C C . ALA A 1 203 ? 3.180 2.872 -36.208 1.00 46.97 203 ALA A C 1
ATOM 1602 O O . ALA A 1 203 ? 4.160 3.557 -35.985 1.00 46.97 203 ALA A O 1
ATOM 1603 N N . ASP A 1 204 ? 3.040 2.077 -37.272 1.00 45.72 204 ASP A N 1
ATOM 1604 C CA . ASP A 1 204 ? 3.650 2.281 -38.599 1.00 45.72 204 ASP A CA 1
ATOM 1605 C C . ASP A 1 204 ? 3.103 1.246 -39.610 1.00 45.72 204 ASP A C 1
ATOM 1607 O O . ASP A 1 204 ? 3.793 0.759 -40.500 1.00 45.72 204 ASP A O 1
ATOM 1611 N N . ALA A 1 205 ? 1.823 0.886 -39.489 1.00 47.44 205 ALA A N 1
ATOM 1612 C CA . ALA A 1 205 ? 1.095 0.202 -40.551 1.00 47.44 205 ALA A CA 1
ATOM 1613 C C . ALA A 1 205 ? -0.023 1.137 -41.005 1.00 47.44 205 ALA A C 1
ATOM 1615 O O . ALA A 1 205 ? -1.134 1.017 -40.513 1.00 47.44 205 ALA A O 1
ATOM 1616 N N . HIS A 1 206 ? 0.319 2.140 -41.818 1.00 49.31 206 HIS A N 1
ATOM 1617 C CA . HIS A 1 206 ? -0.509 2.724 -42.885 1.00 49.31 206 HIS A CA 1
ATOM 1618 C C . HIS A 1 206 ? 0.127 4.028 -43.391 1.00 49.31 206 HIS A C 1
ATOM 1620 O O . HIS A 1 206 ? -0.277 5.123 -43.014 1.00 49.31 206 HIS A O 1
ATOM 1626 N N . THR A 1 207 ? 1.087 3.892 -44.304 1.00 45.72 207 THR A N 1
ATOM 1627 C CA . THR A 1 207 ? 1.303 4.878 -45.374 1.00 45.72 207 THR A CA 1
ATOM 1628 C C . THR A 1 207 ? 1.786 4.128 -46.609 1.00 45.72 207 THR A C 1
ATOM 1630 O O . THR A 1 207 ? 2.973 4.081 -46.908 1.00 45.72 207 THR A O 1
ATOM 1633 N N . GLU A 1 208 ? 0.843 3.487 -47.291 1.00 47.78 208 GLU A N 1
ATOM 1634 C CA . GLU A 1 208 ? 0.936 3.237 -48.727 1.00 47.78 208 GLU A CA 1
ATOM 1635 C C . GLU A 1 208 ? -0.290 3.898 -49.356 1.00 47.78 208 GLU A C 1
ATOM 1637 O O . GLU A 1 208 ? -1.409 3.430 -49.154 1.00 47.78 208 GLU A O 1
ATOM 1642 N N . GLU A 1 209 ? -0.064 5.026 -50.028 1.00 48.97 209 GLU A N 1
ATOM 1643 C CA . GLU A 1 209 ? -0.605 5.346 -51.358 1.00 48.97 209 GLU A CA 1
ATOM 1644 C C . GLU A 1 209 ? 0.210 6.483 -51.990 1.00 48.97 209 GLU A C 1
ATOM 1646 O O . GLU A 1 209 ? 0.456 7.502 -51.301 1.00 48.97 209 GLU A O 1
#